Protein AF-A0A6P0XG09-F1 (afdb_monomer)

Foldseek 3Di:
DVCVVVVPDDPVRCVVVLLVVVCLVCVPLLLLLLLQCVQAVQNVVQCVVPPDRFPSVVLVVVQVVCVVVVHDRSHDVVVSVVVCVVDDSVLRVVLVVVLVCLVCLQVVLLVVQLVVQVVCCVPFVLRNVLRSLLSNLVSLVVSLCQQFPDCPPADEDEPSVLSSDSNFAQRRFAKYKYWFAFAAAPDPPPQQALKTWTAHPNGIAIEDAADLVGPVRSRVCSNPVSVVRHGFTWMWIATWGDHSRTHGDTAWTATPVGDIDGGDPCNVSNVSSVVSNVVSVVSRVVD

Solvent-accessible surface area (backbone atoms only — not comparable to full-atom values): 14768 Å² total; per-residue (Å²): 122,80,52,61,83,70,74,52,67,51,77,75,53,44,53,55,50,50,51,51,47,50,43,72,73,41,34,69,64,59,46,37,34,28,45,23,49,69,68,25,64,61,38,59,62,55,37,75,80,43,98,56,78,48,68,38,52,50,52,48,53,51,36,52,52,30,54,75,71,73,43,89,58,84,57,67,57,68,58,52,58,52,56,50,73,77,51,59,62,68,58,44,54,50,53,47,51,54,44,50,51,53,70,47,30,42,63,49,21,26,52,54,16,28,56,57,10,54,79,40,33,93,84,36,79,40,26,28,63,15,31,17,34,29,22,31,10,51,23,38,40,55,42,49,53,60,32,55,52,77,67,88,72,53,42,77,54,52,60,48,61,61,53,34,43,48,77,57,33,63,60,45,29,44,47,35,32,39,61,36,30,26,78,41,52,52,52,86,87,49,72,43,41,44,28,28,25,36,34,41,97,70,42,75,44,35,33,43,57,32,34,88,62,41,72,64,36,23,38,54,40,10,57,61,53,46,70,78,44,48,74,37,44,30,39,40,32,29,26,41,22,45,53,98,76,48,37,26,48,34,37,36,37,40,34,76,88,67,53,74,48,76,33,35,78,60,52,62,47,50,52,51,14,52,47,29,34,52,52,16,55,53,37,64,71,56,124

pLDDT: mean 86.64, std 12.83, range [42.91, 97.25]

Radius of gyration: 23.38 Å; Cα contacts (8 Å, |Δi|>4): 483; chains: 1; bounding box: 52×49×76 Å

Mean predicted aligned error: 7.61 Å

Sequence (287 aa):
EGTRALGIYDSKAAASSGTAYRIAAQPEQVGRVFLWDLFNPWGWWMELNSTHPLTGKRVRALSTYAEQLGLPTEFDMGRIVGESKNLSKSKLYRNFATDLLLFVAIPIGLVAGLLLGITLVNILPTAPIAFAIIGLGVAILLRTLVMYPNFKQTQESDILTLMSDPYASPLRGQPVKLQGELIGRGDAGYAFGSDLKFQDSTGMIFLRYASRFGALGNFLFGMGKVKNLLGSQGETTGWFRRSIAPWVDMTQFTSSSGTKVNSYHRFWSFVFGSGAMVVGLLLLTVV

Structure (mmCIF, N/CA/C/O backbone):
data_AF-A0A6P0XG09-F1
#
_entry.id   AF-A0A6P0XG09-F1
#
loop_
_atom_site.group_PDB
_atom_site.id
_atom_site.type_symbol
_atom_site.label_atom_id
_atom_site.label_alt_id
_atom_site.label_comp_id
_atom_site.label_asym_id
_atom_site.label_entity_id
_atom_site.label_seq_id
_atom_site.pdbx_PDB_ins_code
_atom_site.Cartn_x
_atom_site.Cartn_y
_atom_site.Cartn_z
_atom_site.occupancy
_atom_site.B_iso_or_equiv
_atom_site.auth_seq_id
_atom_site.auth_comp_id
_atom_site.auth_asym_id
_atom_site.auth_atom_id
_atom_site.pdbx_PDB_model_num
ATOM 1 N N . GLU A 1 1 ? -6.684 13.058 38.642 1.00 46.19 1 GLU A N 1
ATOM 2 C CA . GLU A 1 1 ? -6.910 11.593 38.674 1.00 46.19 1 GLU A CA 1
ATOM 3 C C . GLU A 1 1 ? -8.167 11.177 39.459 1.00 46.19 1 GLU A C 1
ATOM 5 O O . GLU A 1 1 ? -8.826 10.244 39.027 1.00 46.19 1 GLU A O 1
ATOM 10 N N . GLY A 1 2 ? -8.574 11.876 40.532 1.00 51.31 2 GLY A N 1
ATOM 11 C CA . GLY A 1 2 ? -9.689 11.449 41.404 1.00 51.31 2 GLY A CA 1
ATOM 12 C C . GLY A 1 2 ? -11.116 11.435 40.820 1.00 51.31 2 GLY A C 1
ATOM 13 O O . GLY A 1 2 ? -11.957 10.700 41.320 1.00 51.31 2 GLY A O 1
ATOM 14 N N . THR A 1 3 ? -11.417 12.175 39.748 1.00 45.47 3 THR A N 1
ATOM 15 C CA . THR A 1 3 ? -12.775 12.219 39.156 1.00 45.47 3 THR A CA 1
ATOM 16 C C . THR A 1 3 ? -13.075 11.074 38.182 1.00 45.47 3 THR A C 1
ATOM 18 O O . THR A 1 3 ? -14.242 10.822 37.889 1.00 45.47 3 THR A O 1
ATOM 21 N N . ARG A 1 4 ? -12.054 10.320 37.735 1.00 42.91 4 ARG A N 1
ATOM 22 C CA . ARG A 1 4 ? -12.229 9.125 36.884 1.00 42.91 4 ARG A CA 1
ATOM 23 C C . ARG A 1 4 ? -13.001 8.007 37.592 1.00 42.91 4 ARG A C 1
ATOM 25 O O . ARG A 1 4 ? -13.729 7.271 36.939 1.00 42.91 4 ARG A O 1
ATOM 32 N N . ALA A 1 5 ? -12.882 7.913 38.917 1.00 46.34 5 ALA A N 1
ATOM 33 C CA . ALA A 1 5 ? -13.617 6.950 39.739 1.00 46.34 5 ALA A CA 1
ATOM 34 C C . ALA A 1 5 ? -15.108 7.307 39.917 1.00 46.34 5 ALA A C 1
ATOM 36 O O . ALA 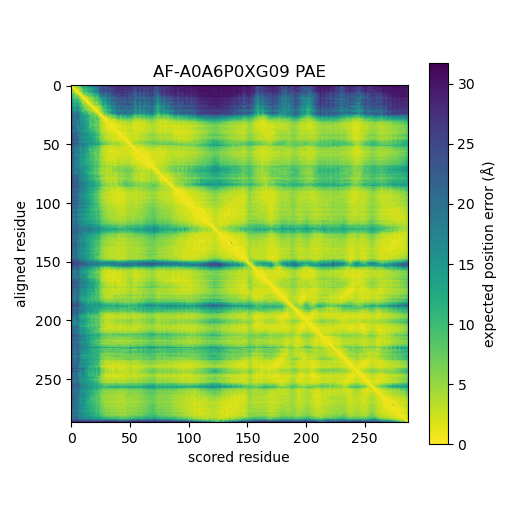A 1 5 ? -15.889 6.466 40.347 1.00 46.34 5 ALA A O 1
ATOM 37 N N . LEU A 1 6 ? -15.508 8.538 39.573 1.00 42.97 6 LEU A N 1
ATOM 38 C CA . LEU A 1 6 ? -16.878 9.046 39.717 1.00 42.97 6 LEU A CA 1
ATOM 39 C C . LEU A 1 6 ? -17.673 9.009 38.398 1.00 42.97 6 LEU A C 1
ATOM 41 O O . LEU A 1 6 ? -18.720 9.639 38.296 1.00 42.97 6 LEU A O 1
ATOM 45 N N . GLY A 1 7 ? -17.174 8.324 37.361 1.00 45.09 7 GLY A N 1
ATOM 46 C CA . GLY A 1 7 ? -17.852 8.231 36.059 1.00 45.09 7 GLY A CA 1
ATOM 47 C C . GLY A 1 7 ? -17.825 9.519 35.224 1.00 45.09 7 GLY A C 1
ATOM 48 O O . GLY A 1 7 ? -18.433 9.570 34.157 1.00 45.09 7 GLY A O 1
ATOM 49 N N . ILE A 1 8 ? -17.100 10.552 35.668 1.00 52.12 8 ILE A N 1
ATOM 50 C CA . ILE A 1 8 ? -16.869 11.776 34.896 1.00 52.12 8 ILE A CA 1
ATOM 51 C C . ILE A 1 8 ? -15.690 11.510 33.956 1.00 52.12 8 ILE A C 1
ATOM 53 O O . ILE A 1 8 ? -14.521 11.573 34.347 1.00 52.12 8 ILE A O 1
ATOM 57 N N . TYR A 1 9 ? -16.014 11.148 32.716 1.00 49.06 9 TYR A N 1
ATOM 58 C CA . TYR A 1 9 ? -15.027 10.847 31.683 1.00 49.06 9 TYR A CA 1
ATOM 59 C C . TYR A 1 9 ? -14.318 12.121 31.209 1.00 49.06 9 TYR A C 1
ATOM 61 O O . TYR A 1 9 ? -14.948 13.106 30.836 1.00 49.06 9 TYR A O 1
ATOM 69 N N . ASP A 1 10 ? -12.985 12.080 31.180 1.00 47.91 10 ASP A N 1
ATOM 70 C CA . ASP A 1 10 ? -12.176 13.059 30.448 1.00 47.91 10 ASP A CA 1
ATOM 71 C C . ASP A 1 10 ? -12.462 12.921 28.941 1.00 47.91 10 ASP A C 1
ATOM 73 O O . ASP A 1 10 ? -12.652 11.810 28.445 1.00 47.91 10 ASP A O 1
ATOM 77 N N . SER A 1 11 ? -12.450 14.030 28.206 1.00 55.22 11 SER A N 1
ATOM 78 C CA . SER A 1 11 ? -12.597 14.114 26.743 1.00 55.22 11 SER A CA 1
ATOM 79 C C . SER A 1 11 ? -11.819 13.032 25.972 1.00 55.22 11 SER A C 1
ATOM 81 O O . SER A 1 11 ? -12.340 12.430 25.034 1.00 55.22 11 SER A O 1
ATOM 83 N N . LYS A 1 12 ? -10.597 12.705 26.418 1.00 49.25 12 LYS A N 1
ATOM 84 C CA . LYS A 1 12 ? -9.763 11.643 25.828 1.00 49.25 12 LYS A CA 1
ATOM 85 C C . LYS A 1 12 ? -10.275 10.228 26.117 1.00 49.25 12 LYS A C 1
ATOM 87 O O . LYS A 1 12 ? -10.158 9.357 25.262 1.00 49.25 12 LYS A O 1
ATOM 92 N N . ALA A 1 13 ? -10.845 9.997 27.300 1.00 49.78 13 ALA A N 1
ATOM 93 C CA . ALA A 1 13 ? -11.449 8.718 27.678 1.00 49.78 13 ALA A CA 1
ATOM 94 C C . ALA A 1 13 ? -12.850 8.541 27.061 1.00 49.78 13 ALA A C 1
ATOM 96 O O . ALA A 1 13 ? -13.245 7.425 26.733 1.00 49.78 13 ALA A O 1
ATOM 97 N N . ALA A 1 14 ? -13.577 9.637 26.831 1.00 50.59 14 ALA A N 1
ATOM 98 C CA . ALA A 1 14 ? -14.860 9.625 26.133 1.00 50.59 14 ALA A CA 1
ATOM 99 C C . ALA A 1 14 ? -14.721 9.138 24.679 1.00 50.59 14 ALA A C 1
ATOM 101 O O . ALA A 1 14 ? -15.572 8.390 24.207 1.00 50.59 14 ALA A O 1
ATOM 102 N N . ALA A 1 15 ? -13.620 9.472 23.993 1.00 49.00 15 ALA A N 1
ATOM 103 C CA . ALA A 1 15 ? -13.344 8.976 22.642 1.00 49.00 15 ALA A CA 1
ATOM 104 C C . ALA A 1 15 ? -13.125 7.448 22.603 1.00 49.00 15 ALA A C 1
ATOM 106 O O . ALA A 1 15 ? -13.670 6.762 21.732 1.00 49.00 15 ALA A O 1
ATOM 107 N N . SER A 1 16 ? -12.382 6.886 23.567 1.00 48.53 16 SER A N 1
ATOM 108 C CA . SER A 1 16 ? -12.184 5.431 23.669 1.00 48.53 16 SER A CA 1
ATOM 109 C C . SER A 1 16 ? -13.462 4.695 24.073 1.00 48.53 16 SER A C 1
ATOM 111 O O . SER A 1 16 ? -13.784 3.672 23.474 1.00 48.53 16 SER A O 1
ATOM 113 N N . SER A 1 17 ? -14.229 5.239 25.023 1.00 48.25 17 SER A N 1
ATOM 114 C CA . SER A 1 17 ? -15.507 4.659 25.448 1.00 48.25 17 SER A CA 1
ATOM 115 C C . SER A 1 17 ? -16.580 4.777 24.365 1.00 48.25 17 SER A C 1
ATOM 117 O O . SER A 1 17 ? -17.372 3.860 24.203 1.00 48.25 17 SER A O 1
ATOM 119 N N . GLY A 1 18 ? -16.587 5.856 23.576 1.00 51.78 18 GLY A N 1
ATOM 120 C CA . GLY A 1 18 ? -17.488 6.029 22.434 1.00 51.78 18 GLY A CA 1
ATOM 121 C C . GLY A 1 18 ? -17.164 5.087 21.272 1.00 51.78 18 GLY A C 1
ATOM 122 O O . GLY A 1 18 ? -18.072 4.544 20.648 1.00 51.78 18 GLY A O 1
ATOM 123 N N . THR A 1 19 ? -15.875 4.823 21.028 1.00 53.16 19 THR A N 1
ATOM 124 C CA . THR A 1 19 ? -15.438 3.806 20.055 1.00 53.16 19 THR A CA 1
ATOM 125 C C . THR A 1 19 ? -15.832 2.405 20.528 1.00 53.16 19 THR A C 1
ATOM 127 O O . THR A 1 19 ? -16.411 1.646 19.757 1.00 53.16 19 THR A O 1
ATOM 130 N N . ALA A 1 20 ? -15.609 2.086 21.808 1.00 53.41 20 ALA A N 1
ATOM 131 C CA . ALA A 1 20 ? -16.049 0.828 22.413 1.00 53.41 20 ALA A CA 1
ATOM 132 C C . ALA A 1 20 ? -17.582 0.681 22.402 1.00 53.41 20 ALA A C 1
ATOM 134 O O . ALA A 1 20 ? -18.085 -0.380 22.058 1.00 53.41 20 ALA A O 1
ATOM 135 N N . TYR A 1 21 ? -18.331 1.752 22.680 1.00 50.97 21 TYR A N 1
ATOM 136 C CA . TYR A 1 21 ? -19.793 1.767 22.597 1.00 50.97 21 TYR A CA 1
ATOM 137 C C . TYR A 1 21 ? -20.283 1.551 21.164 1.00 50.97 21 TYR A C 1
ATOM 139 O O . TYR A 1 21 ? -21.219 0.792 20.962 1.00 50.97 21 TYR A O 1
ATOM 147 N N . ARG A 1 22 ? -19.644 2.153 20.152 1.00 54.44 22 ARG A N 1
ATOM 148 C CA . ARG A 1 22 ? -19.977 1.901 18.738 1.00 54.44 22 ARG A CA 1
ATOM 149 C C . ARG A 1 22 ? -19.679 0.465 18.313 1.00 54.44 22 ARG A C 1
ATOM 151 O O . ARG A 1 22 ? -20.486 -0.121 17.599 1.00 54.44 22 ARG A O 1
ATOM 158 N N . ILE A 1 23 ? -18.548 -0.090 18.751 1.00 55.28 23 ILE A N 1
ATOM 159 C CA . ILE A 1 23 ? -18.194 -1.496 18.513 1.00 55.28 23 ILE A CA 1
ATOM 160 C C . ILE A 1 23 ? -19.237 -2.413 19.169 1.00 55.28 23 ILE A C 1
ATOM 162 O O . ILE A 1 23 ? -19.764 -3.297 18.500 1.00 55.28 23 ILE A O 1
ATOM 166 N N . ALA A 1 24 ? -19.615 -2.130 20.417 1.00 53.28 24 ALA A N 1
ATOM 167 C CA . ALA A 1 24 ? -20.647 -2.863 21.148 1.00 53.28 24 ALA A CA 1
ATOM 168 C C . ALA A 1 24 ? -22.067 -2.651 20.583 1.00 53.28 24 ALA A C 1
ATOM 170 O O . ALA A 1 24 ? -22.915 -3.531 20.698 1.00 53.28 24 ALA A O 1
ATOM 171 N N . ALA A 1 25 ? -22.342 -1.505 19.953 1.00 55.28 25 ALA A N 1
ATOM 172 C CA . ALA A 1 25 ? -23.636 -1.193 19.348 1.00 55.28 25 ALA A CA 1
ATOM 173 C C . ALA A 1 25 ? -23.829 -1.865 17.978 1.00 55.28 25 ALA A C 1
ATOM 175 O O . ALA A 1 25 ? -24.968 -2.080 17.565 1.00 55.28 25 ALA A O 1
ATOM 176 N N . GLN A 1 26 ? -22.744 -2.181 17.257 1.00 67.25 26 GLN A N 1
ATOM 177 C CA . GLN A 1 26 ? -22.785 -2.822 15.933 1.00 67.25 26 GLN A CA 1
ATOM 178 C C . GLN A 1 26 ? -21.694 -3.904 15.763 1.00 67.25 26 GLN A C 1
ATOM 180 O O . GLN A 1 26 ? -20.891 -3.835 14.823 1.00 67.25 26 GLN A O 1
ATOM 185 N N . PRO A 1 27 ? -21.677 -4.947 16.617 1.00 70.12 27 PRO A N 1
ATOM 186 C CA . PRO A 1 27 ? -20.647 -5.989 16.592 1.00 70.12 27 PRO A CA 1
ATOM 187 C C . PRO A 1 27 ? -20.620 -6.760 15.265 1.00 70.12 27 PRO A C 1
ATOM 189 O O . PRO A 1 27 ? -19.566 -7.222 14.832 1.00 70.12 27 PRO A O 1
ATOM 192 N N . GLU A 1 28 ? -21.754 -6.837 14.562 1.00 75.12 28 GLU A N 1
ATOM 193 C CA . GLU A 1 28 ? -21.850 -7.477 13.246 1.00 75.12 28 GLU A CA 1
ATOM 194 C C . GLU A 1 28 ? -20.992 -6.783 12.178 1.00 75.12 28 GLU A C 1
ATOM 196 O O . GLU A 1 28 ? -20.313 -7.449 11.395 1.00 75.12 28 GLU A O 1
ATOM 201 N N . GLN A 1 29 ? -20.989 -5.446 12.148 1.00 75.81 29 GLN A N 1
ATOM 202 C CA . GLN A 1 29 ? -20.218 -4.690 11.156 1.00 75.81 29 GLN A CA 1
ATOM 203 C C . GLN A 1 29 ? -18.716 -4.816 11.415 1.00 75.81 29 GLN A C 1
ATOM 205 O O . GLN A 1 29 ? -17.932 -4.953 10.480 1.00 75.81 29 GLN A O 1
ATOM 210 N N . VAL A 1 30 ? -18.318 -4.842 12.686 1.00 80.44 30 VAL A N 1
ATOM 211 C CA . VAL A 1 30 ? -16.921 -5.052 13.084 1.00 80.44 30 VAL A CA 1
ATOM 212 C C . VAL A 1 30 ? -16.486 -6.494 12.806 1.00 80.44 30 VAL A C 1
ATOM 214 O O . VAL A 1 30 ? -15.382 -6.719 12.312 1.00 80.44 30 VAL A O 1
ATOM 217 N N . GLY A 1 31 ? -17.371 -7.472 13.020 1.00 83.69 31 GLY A N 1
ATOM 218 C CA . GLY A 1 31 ? -17.120 -8.883 12.724 1.00 83.69 31 GLY A CA 1
ATOM 219 C C . GLY A 1 31 ? -16.761 -9.152 11.258 1.00 83.69 31 GLY A C 1
ATOM 220 O O . GLY A 1 31 ? -15.935 -10.024 10.972 1.00 83.69 31 GLY A O 1
ATOM 221 N N . ARG A 1 32 ? -17.299 -8.360 10.319 1.00 87.25 32 ARG A N 1
ATOM 222 C CA . ARG A 1 32 ? -16.966 -8.463 8.886 1.00 87.25 32 ARG A CA 1
ATOM 223 C C . ARG A 1 32 ? -15.508 -8.172 8.568 1.00 87.25 32 ARG A C 1
ATOM 225 O O . ARG A 1 32 ? -14.969 -8.771 7.640 1.00 87.25 32 ARG A O 1
ATOM 232 N N . VAL A 1 33 ? -14.837 -7.338 9.360 1.00 88.56 33 VAL A N 1
ATOM 233 C CA . VAL A 1 33 ? -13.401 -7.051 9.197 1.00 88.56 33 VAL A CA 1
ATOM 234 C C . VAL A 1 33 ? -12.566 -8.333 9.297 1.00 88.56 33 VAL A C 1
ATOM 236 O O . VAL A 1 33 ? -11.547 -8.474 8.611 1.00 88.56 33 VAL A O 1
ATOM 239 N N . PHE A 1 34 ? -13.024 -9.309 10.090 1.00 90.50 34 PHE A N 1
ATOM 240 C CA . PHE A 1 34 ? -12.351 -10.595 10.247 1.00 90.50 34 PHE A CA 1
ATOM 241 C C . PHE A 1 34 ? -12.485 -11.502 9.020 1.00 90.50 34 PHE A C 1
ATOM 243 O O . PHE A 1 34 ? -11.681 -12.419 8.873 1.00 90.50 34 PHE A O 1
ATOM 250 N N . LEU A 1 35 ? -13.430 -11.262 8.102 1.00 91.50 35 LEU A N 1
ATOM 251 C CA . LEU A 1 35 ? -13.561 -12.077 6.886 1.00 91.50 35 LEU A CA 1
ATOM 252 C C . LEU A 1 35 ? -12.276 -12.063 6.052 1.00 91.50 35 LEU A C 1
ATOM 254 O O . LEU A 1 35 ? -11.886 -13.100 5.512 1.00 91.50 35 LEU A O 1
ATOM 258 N N . TRP A 1 36 ? -11.594 -10.916 5.989 1.00 92.44 36 TRP A N 1
ATOM 259 C CA . TRP A 1 36 ? -10.305 -10.810 5.311 1.00 92.44 36 TRP A CA 1
ATOM 260 C C . TRP A 1 36 ? -9.243 -11.682 5.997 1.00 92.44 36 TRP A C 1
ATOM 262 O O . TRP A 1 36 ? -8.633 -12.525 5.343 1.00 92.44 36 TRP A O 1
ATOM 272 N N . ASP A 1 37 ? -9.088 -11.555 7.320 1.00 91.06 37 ASP A N 1
ATOM 273 C CA . ASP A 1 37 ? -8.105 -12.310 8.116 1.00 91.06 37 ASP A CA 1
ATOM 274 C C . ASP A 1 37 ? -8.335 -13.834 8.050 1.00 91.06 37 ASP A C 1
ATOM 276 O O . ASP A 1 37 ? -7.400 -14.631 8.165 1.00 91.06 37 ASP A O 1
ATOM 280 N N . LEU A 1 38 ? -9.594 -14.247 7.897 1.00 90.88 38 LEU A N 1
ATOM 281 C CA . LEU A 1 38 ? -10.014 -15.644 7.944 1.00 90.88 38 LEU A CA 1
ATOM 282 C C . LEU A 1 38 ? -9.996 -16.336 6.575 1.00 90.88 38 LEU A C 1
ATOM 284 O O . LEU A 1 38 ? -9.718 -17.536 6.524 1.00 90.88 38 LEU A O 1
ATOM 288 N N . PHE A 1 39 ? -10.315 -15.620 5.491 1.00 92.69 39 PHE A N 1
ATOM 289 C CA . PHE A 1 39 ? -10.576 -16.232 4.179 1.00 92.69 39 PHE A CA 1
ATOM 290 C C . PHE A 1 39 ? -9.753 -15.662 3.020 1.00 92.69 39 PHE A C 1
ATOM 292 O O . PHE A 1 39 ? -9.677 -16.313 1.976 1.00 92.69 39 PHE A O 1
ATOM 299 N N . ASN A 1 40 ? -9.142 -14.479 3.149 1.00 93.75 40 ASN A N 1
ATOM 300 C CA . ASN A 1 40 ? -8.344 -13.921 2.061 1.00 93.75 40 ASN A CA 1
ATOM 301 C C . ASN A 1 40 ? -6.974 -14.635 1.979 1.00 93.75 40 ASN A C 1
ATOM 303 O O . ASN A 1 40 ? -6.260 -14.683 2.984 1.00 93.75 40 ASN A O 1
ATOM 307 N N . PRO A 1 41 ? -6.556 -15.145 0.801 1.00 94.44 41 PRO A N 1
ATOM 308 C CA . PRO A 1 41 ? -5.239 -15.765 0.630 1.00 94.44 41 PRO A CA 1
ATOM 309 C C . PRO A 1 41 ? -4.063 -14.858 1.024 1.00 94.44 41 PRO A C 1
ATOM 311 O O . PRO A 1 41 ? -3.052 -15.353 1.521 1.00 94.44 41 PRO A O 1
ATOM 314 N N . TRP A 1 42 ? -4.203 -13.535 0.869 1.00 92.94 42 TRP A N 1
ATOM 315 C CA . TRP A 1 42 ? -3.206 -12.572 1.345 1.00 92.94 42 TRP A CA 1
ATOM 316 C C . TRP A 1 42 ? -3.028 -12.600 2.859 1.00 92.94 42 TRP A C 1
ATOM 318 O O . TRP A 1 42 ? -1.900 -12.448 3.319 1.00 92.94 42 TRP A O 1
ATOM 328 N N . GLY A 1 43 ? -4.098 -12.826 3.625 1.00 89.12 43 GLY A N 1
ATOM 329 C CA . GLY A 1 43 ? -4.016 -12.953 5.078 1.00 89.12 43 GLY A CA 1
ATOM 330 C C . GLY A 1 43 ? -3.099 -14.108 5.474 1.00 89.12 43 GLY A C 1
ATOM 331 O O . GLY A 1 43 ? -2.153 -13.910 6.228 1.00 89.12 43 GLY A O 1
ATOM 332 N N . TRP A 1 44 ? -3.307 -15.284 4.876 1.00 89.81 44 TRP A N 1
ATOM 333 C CA . TRP A 1 44 ? -2.432 -16.441 5.088 1.00 89.81 44 TRP A CA 1
ATOM 334 C C . TRP A 1 44 ? -0.989 -16.181 4.629 1.00 89.81 44 TRP A C 1
ATOM 336 O O . TRP A 1 44 ? -0.055 -16.453 5.376 1.00 89.81 44 TRP A O 1
ATOM 346 N N . TRP A 1 45 ? -0.793 -15.608 3.435 1.00 91.94 45 TRP A N 1
ATOM 347 C CA . TRP A 1 45 ? 0.549 -15.318 2.914 1.00 91.94 45 TRP A CA 1
ATOM 348 C C . TRP A 1 45 ? 1.331 -14.348 3.811 1.00 91.94 45 TRP A C 1
ATOM 350 O O . TRP A 1 45 ? 2.512 -14.553 4.075 1.00 91.94 45 TRP A O 1
ATOM 360 N N . MET A 1 46 ? 0.683 -13.286 4.295 1.00 87.62 46 MET A N 1
ATOM 361 C CA . MET A 1 46 ? 1.324 -12.291 5.162 1.00 87.62 46 MET A CA 1
ATOM 362 C C . MET A 1 46 ? 1.554 -12.810 6.586 1.00 87.62 46 MET A C 1
ATOM 364 O O . MET A 1 46 ? 2.511 -12.400 7.245 1.00 87.62 46 MET A O 1
ATOM 368 N N . GLU A 1 47 ? 0.708 -13.725 7.059 1.00 89.44 47 GLU A N 1
ATOM 369 C CA . GLU A 1 47 ? 0.861 -14.374 8.363 1.00 89.44 47 GLU A CA 1
ATOM 370 C C . GLU A 1 47 ? 2.143 -15.213 8.449 1.00 89.44 47 GLU A C 1
ATOM 372 O O . GLU A 1 47 ? 2.723 -15.294 9.526 1.00 89.44 47 GLU A O 1
ATOM 377 N N . LEU A 1 48 ? 2.660 -15.743 7.330 1.00 89.25 48 LEU A N 1
ATOM 378 C CA . LEU A 1 48 ? 3.946 -16.464 7.299 1.00 89.25 48 LEU A CA 1
ATOM 379 C C . LEU A 1 48 ? 5.126 -15.619 7.806 1.00 89.25 48 LEU A C 1
ATOM 381 O O . LEU A 1 48 ? 6.111 -16.169 8.288 1.00 89.25 48 LEU A O 1
ATOM 385 N N . ASN A 1 49 ? 5.028 -14.292 7.701 1.00 86.12 49 ASN A N 1
ATOM 386 C CA . ASN A 1 49 ? 6.038 -13.353 8.187 1.00 86.12 49 ASN A CA 1
ATOM 387 C C . ASN A 1 49 ? 5.639 -12.687 9.519 1.00 86.12 49 ASN A C 1
ATOM 389 O O . ASN A 1 49 ? 6.194 -11.655 9.893 1.00 86.12 49 ASN A O 1
ATOM 393 N N . SER A 1 50 ? 4.635 -13.228 10.214 1.00 80.88 50 SER A N 1
ATOM 394 C CA . SER A 1 50 ? 4.129 -12.704 11.485 1.00 80.88 50 SER A CA 1
ATOM 395 C C . SER A 1 50 ? 4.516 -13.616 12.645 1.00 80.88 50 SER A C 1
ATOM 397 O O . SER A 1 50 ? 4.484 -14.836 12.534 1.00 80.88 50 SER A O 1
ATOM 399 N N . THR A 1 51 ? 4.832 -13.029 13.800 1.00 86.88 51 THR A N 1
ATOM 400 C CA . THR A 1 51 ? 5.135 -13.789 15.028 1.00 86.88 51 THR A CA 1
ATOM 401 C C . THR A 1 51 ? 3.887 -14.374 15.691 1.00 86.88 51 THR A C 1
ATOM 403 O O . THR A 1 51 ? 3.990 -15.226 16.572 1.00 86.88 51 THR A O 1
ATOM 406 N N . HIS A 1 52 ? 2.702 -13.906 15.294 1.00 85.19 52 HIS A N 1
ATOM 407 C CA . HIS A 1 52 ? 1.421 -14.300 15.863 1.00 85.19 52 HIS A CA 1
ATOM 408 C C . HIS A 1 52 ? 0.374 -14.499 14.767 1.00 85.19 52 HIS A C 1
ATOM 410 O O . HIS A 1 52 ? 0.467 -13.856 13.717 1.00 85.19 52 HIS A O 1
ATOM 416 N N . PRO A 1 53 ? -0.665 -15.311 15.037 1.00 88.88 53 PRO A N 1
ATOM 417 C CA . PRO A 1 53 ? -1.807 -15.402 14.147 1.00 88.88 53 PRO A CA 1
ATOM 418 C C . PRO A 1 53 ? -2.520 -14.057 13.989 1.00 88.88 53 PRO A C 1
ATOM 420 O O . PRO A 1 53 ? -2.510 -13.222 14.902 1.00 88.88 53 PRO A O 1
ATOM 423 N N . LEU A 1 54 ? -3.194 -13.872 12.854 1.00 89.69 54 LEU A N 1
ATOM 424 C CA . LEU A 1 54 ? -3.966 -12.653 12.590 1.00 89.69 54 LEU A CA 1
ATOM 425 C C . LEU A 1 54 ? -5.061 -12.414 13.640 1.00 89.69 54 LEU A C 1
ATOM 427 O O . LEU A 1 54 ? -5.607 -13.354 14.228 1.00 89.69 54 LEU A O 1
ATOM 431 N N . THR A 1 55 ? -5.419 -11.145 13.844 1.00 88.19 55 THR A N 1
ATOM 432 C CA . THR A 1 55 ? -6.387 -10.721 14.864 1.00 88.19 55 THR A CA 1
ATOM 433 C C . THR A 1 55 ? -7.709 -11.471 14.743 1.00 88.19 55 THR A C 1
ATOM 435 O O . THR A 1 55 ? -8.158 -12.042 15.733 1.00 88.19 55 THR A O 1
ATOM 438 N N . GLY A 1 56 ? -8.289 -11.583 13.545 1.00 88.81 56 GLY A N 1
ATOM 439 C CA . GLY A 1 56 ? -9.546 -12.314 13.351 1.00 88.81 56 GLY A CA 1
ATOM 440 C C . GLY A 1 56 ? -9.476 -13.794 13.745 1.00 88.81 56 GLY A C 1
ATOM 441 O O . GLY A 1 56 ? -10.433 -14.331 14.300 1.00 88.81 56 GLY A O 1
ATOM 442 N N . LYS A 1 57 ? -8.328 -14.458 13.545 1.00 91.38 57 LYS A N 1
ATOM 443 C CA . LYS A 1 57 ? -8.119 -15.855 13.974 1.00 91.38 57 LYS A CA 1
ATOM 444 C C . LYS A 1 57 ? -8.006 -15.972 15.491 1.00 91.38 57 LYS A C 1
ATOM 446 O O . LYS A 1 57 ? -8.543 -16.910 16.074 1.00 91.38 57 LYS A O 1
ATOM 451 N N . ARG A 1 58 ? -7.342 -15.004 16.130 1.00 91.81 58 ARG A N 1
ATOM 452 C CA . ARG A 1 58 ? -7.213 -14.933 17.593 1.00 91.81 58 ARG A CA 1
ATOM 453 C C . ARG A 1 58 ? -8.558 -14.666 18.259 1.00 91.81 58 ARG A C 1
ATOM 455 O O . ARG A 1 58 ? -8.900 -15.372 19.200 1.00 91.81 58 ARG A O 1
ATOM 462 N N . VAL A 1 59 ? -9.333 -13.707 17.746 1.00 90.06 59 VAL A N 1
ATOM 463 C CA . VAL A 1 59 ? -10.688 -13.424 18.247 1.00 90.06 59 VAL A CA 1
ATOM 464 C C . VAL A 1 59 ? -11.581 -14.646 18.047 1.00 90.06 59 VAL A C 1
ATOM 466 O O . VAL A 1 59 ? -12.270 -15.024 18.983 1.00 90.06 59 VAL A O 1
ATOM 469 N N . ARG A 1 60 ? -11.500 -15.342 16.901 1.00 91.25 60 ARG A N 1
ATOM 470 C CA . ARG A 1 60 ? -12.233 -16.604 16.700 1.00 91.25 60 ARG A CA 1
ATOM 471 C C . ARG A 1 60 ? -11.898 -17.644 17.770 1.00 91.25 60 ARG A C 1
ATOM 473 O O . ARG A 1 60 ? -12.813 -18.225 18.337 1.00 91.25 60 ARG A O 1
ATOM 480 N N . ALA A 1 61 ? -10.614 -17.872 18.047 1.00 92.19 61 ALA A N 1
ATOM 481 C CA . ALA A 1 61 ? -10.200 -18.833 19.068 1.00 92.19 61 ALA A CA 1
ATOM 482 C C . ALA A 1 61 ? -10.722 -18.447 20.463 1.00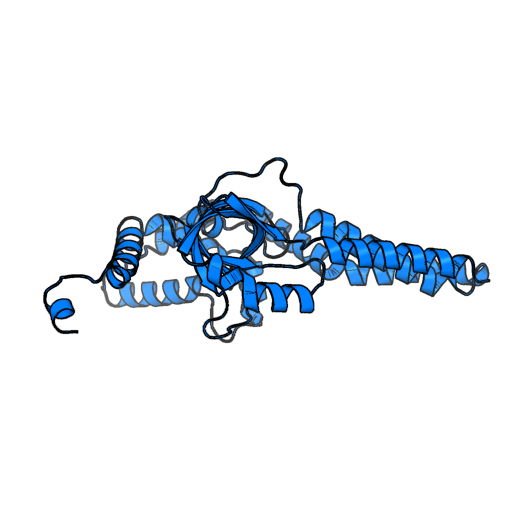 92.19 61 ALA A C 1
ATOM 484 O O . ALA A 1 61 ? -11.235 -19.300 21.181 1.00 92.19 61 ALA A O 1
ATOM 485 N N . LEU A 1 62 ? -10.648 -17.159 20.822 1.00 92.06 62 LEU A N 1
ATOM 486 C CA . LEU A 1 62 ? -11.188 -16.647 22.085 1.00 92.06 62 LEU A CA 1
ATOM 487 C C . LEU A 1 62 ? -12.711 -16.810 22.175 1.00 92.06 62 LEU A C 1
ATOM 489 O O . LEU A 1 62 ? -13.196 -17.253 23.212 1.00 92.06 62 LEU A O 1
ATOM 493 N N . SER A 1 63 ? -13.450 -16.522 21.098 1.00 90.88 63 SER A N 1
ATOM 494 C CA . SER A 1 63 ? -14.898 -16.760 21.032 1.00 90.88 63 SER A CA 1
ATOM 495 C C . SER A 1 63 ? -15.231 -18.237 21.235 1.00 90.88 63 SER A C 1
ATOM 497 O O . SER A 1 63 ? -16.102 -18.552 22.034 1.00 90.88 63 SER A O 1
ATOM 499 N N . THR A 1 64 ? -14.495 -19.155 20.597 1.00 91.44 64 THR A N 1
ATOM 500 C CA . THR A 1 64 ? -14.711 -20.600 20.777 1.00 91.44 64 THR A CA 1
ATOM 501 C C . THR A 1 64 ? -14.475 -21.045 22.222 1.00 91.44 64 THR A C 1
ATOM 503 O O . THR A 1 64 ? -15.251 -21.841 22.746 1.00 91.44 64 THR A O 1
ATOM 506 N N . TYR A 1 65 ? -13.444 -20.527 22.898 1.00 93.62 65 TYR A N 1
ATOM 507 C CA . TYR A 1 65 ? -13.235 -20.828 24.319 1.00 93.62 65 TYR A CA 1
ATOM 508 C C . TYR A 1 65 ? -14.345 -20.255 25.201 1.00 93.62 65 TYR A C 1
ATOM 510 O O . TYR A 1 65 ? -14.807 -20.935 26.113 1.00 93.62 65 TYR A O 1
ATOM 518 N N . ALA A 1 66 ? -14.798 -19.031 24.925 1.00 92.38 66 ALA A N 1
ATOM 519 C CA . ALA A 1 66 ? -15.907 -18.425 25.652 1.00 92.38 66 ALA A CA 1
ATOM 520 C C . ALA A 1 66 ? -17.202 -19.244 25.495 1.00 92.38 66 ALA A C 1
ATOM 522 O O . ALA A 1 66 ? -17.839 -19.549 26.501 1.00 92.38 66 ALA A O 1
ATOM 523 N N . GLU A 1 67 ? -17.530 -19.694 24.280 1.00 91.06 67 GLU A N 1
ATOM 524 C CA . GLU A 1 67 ? -18.681 -20.571 24.011 1.00 91.06 67 GLU A CA 1
ATOM 525 C C . GLU A 1 67 ? -18.595 -21.892 24.790 1.00 91.06 67 GLU A C 1
ATOM 527 O O . GLU A 1 67 ? -19.564 -22.299 25.429 1.00 91.06 67 GLU A O 1
ATOM 532 N N . GLN A 1 68 ? -17.426 -22.545 24.792 1.00 93.81 68 GLN A N 1
ATOM 533 C CA . GLN A 1 68 ? -17.207 -23.799 25.528 1.00 93.81 68 GLN A CA 1
ATOM 534 C C . GLN A 1 68 ? -17.348 -23.636 27.046 1.00 93.81 68 GLN A C 1
ATOM 536 O O . GLN A 1 68 ? -17.776 -24.563 27.730 1.00 93.81 68 GLN A O 1
ATOM 541 N N . LEU A 1 69 ? -16.994 -22.462 27.569 1.00 95.06 69 LEU A N 1
ATOM 542 C CA . LEU A 1 69 ? -17.121 -22.117 28.985 1.00 95.06 69 LEU A CA 1
ATOM 543 C C . LEU A 1 69 ? -18.519 -21.589 29.352 1.00 95.06 69 LEU A C 1
ATOM 545 O O . LEU A 1 69 ? -18.746 -21.244 30.510 1.00 95.06 69 LEU A O 1
ATOM 549 N N . GLY A 1 70 ? -19.449 -21.505 28.393 1.00 92.25 70 GLY A N 1
ATOM 550 C CA . GLY A 1 70 ? -20.786 -20.945 28.608 1.00 92.25 70 GLY A CA 1
ATOM 551 C C . GLY A 1 70 ? -20.786 -19.437 28.882 1.00 92.25 70 GLY A C 1
ATOM 552 O O . GLY A 1 70 ? -21.723 -18.923 29.492 1.00 92.25 70 GLY A O 1
ATOM 553 N N . LEU A 1 71 ? -19.734 -18.727 28.469 1.00 92.44 71 LEU A N 1
ATOM 554 C CA . LEU A 1 71 ? -19.611 -17.279 28.611 1.00 92.44 71 LEU A CA 1
ATOM 555 C C . LEU A 1 71 ? -20.267 -16.556 27.424 1.00 92.44 71 LEU A C 1
ATOM 557 O O . LEU A 1 71 ? -20.241 -17.063 26.300 1.00 92.44 71 LEU A O 1
ATOM 561 N N . PRO A 1 72 ? -20.820 -15.348 27.636 1.00 86.25 72 PRO A N 1
ATOM 562 C CA . PRO A 1 72 ? -21.344 -14.545 26.540 1.00 86.25 72 PRO A CA 1
ATOM 563 C C . PRO A 1 72 ? -20.214 -14.112 25.594 1.00 86.25 72 PRO A C 1
ATOM 565 O O . PRO A 1 72 ? -19.184 -13.595 26.029 1.00 86.25 72 PRO A O 1
ATOM 568 N N . THR A 1 73 ? -20.425 -14.288 24.290 1.00 84.06 73 THR A N 1
ATOM 569 C CA . THR A 1 73 ? -19.510 -13.827 23.239 1.00 84.06 73 THR A CA 1
ATOM 570 C C . THR A 1 73 ? -19.975 -12.512 22.633 1.00 84.06 73 THR A C 1
ATOM 572 O O . THR A 1 73 ? -21.126 -12.393 22.222 1.00 84.06 73 THR A O 1
ATOM 575 N N . GLU A 1 74 ? -19.062 -11.552 22.491 1.00 81.25 74 GLU A N 1
ATOM 576 C CA . GLU A 1 74 ? -19.344 -10.267 21.833 1.00 81.25 74 GLU A CA 1
ATOM 577 C C . GLU A 1 74 ? -19.505 -10.406 20.307 1.00 81.25 74 GLU A C 1
ATOM 579 O O . GLU A 1 74 ? -20.321 -9.717 19.698 1.00 81.25 74 GLU A O 1
ATOM 584 N N . PHE A 1 75 ? -18.768 -11.336 19.687 1.00 82.50 75 PHE A N 1
ATOM 585 C CA . PHE A 1 75 ? -18.830 -11.613 18.250 1.00 82.50 75 PHE A CA 1
ATOM 586 C C . PHE A 1 75 ? -19.352 -13.025 17.982 1.00 82.50 75 PHE A C 1
ATOM 588 O O . PHE A 1 75 ? -18.704 -14.002 18.360 1.00 82.50 75 PHE A O 1
ATOM 595 N N . ASP A 1 76 ? -20.467 -13.125 17.254 1.00 85.56 76 ASP A N 1
ATOM 596 C CA . ASP A 1 76 ? -20.990 -14.392 16.734 1.00 85.56 76 ASP A CA 1
ATOM 597 C C . ASP A 1 76 ? -20.138 -14.871 15.545 1.00 85.56 76 ASP A C 1
ATOM 599 O O . ASP A 1 76 ? -20.314 -14.466 14.387 1.00 85.56 76 ASP A O 1
ATOM 603 N N . MET A 1 77 ? -19.183 -15.753 15.840 1.00 86.25 77 MET A N 1
ATOM 604 C CA . MET A 1 77 ? -18.288 -16.330 14.837 1.00 86.25 77 MET A CA 1
ATOM 605 C C . MET A 1 77 ? -19.006 -17.287 13.885 1.00 86.25 77 MET A C 1
ATOM 607 O O . MET A 1 77 ? -18.593 -17.403 12.726 1.00 86.25 77 MET A O 1
ATOM 611 N N . GLY A 1 78 ? -20.081 -17.939 14.332 1.00 84.12 78 GLY A N 1
ATOM 612 C CA . GLY A 1 78 ? -20.898 -18.814 13.497 1.00 84.12 78 GLY A CA 1
ATOM 613 C C . GLY A 1 78 ? -21.528 -18.040 12.343 1.00 84.12 78 GLY A C 1
ATOM 614 O O . GLY A 1 78 ? -21.426 -18.456 11.1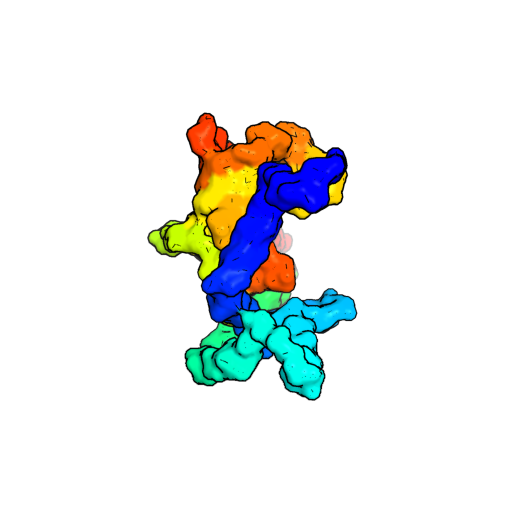83 1.00 84.12 78 GLY A O 1
ATOM 615 N N . ARG A 1 79 ? -22.082 -16.859 12.632 1.00 84.44 79 ARG A N 1
ATOM 616 C CA . ARG A 1 79 ? -22.645 -15.959 11.617 1.00 84.44 79 ARG A CA 1
ATOM 617 C C . ARG A 1 79 ? -21.586 -15.403 10.666 1.00 84.44 79 ARG A C 1
ATOM 619 O O . ARG A 1 79 ? -21.798 -15.447 9.455 1.00 84.44 79 ARG A O 1
ATOM 626 N N . ILE A 1 80 ? -20.434 -14.955 11.173 1.00 85.56 80 ILE A N 1
ATOM 627 C CA . ILE A 1 80 ? -19.324 -14.449 10.335 1.00 85.56 80 ILE A CA 1
ATOM 628 C C . ILE A 1 80 ? -18.826 -15.543 9.377 1.00 85.56 80 ILE A C 1
ATOM 630 O O . ILE A 1 80 ? -18.630 -15.313 8.183 1.00 85.56 80 ILE A O 1
ATOM 634 N N . VAL A 1 81 ? -18.661 -16.774 9.868 1.00 85.06 81 VAL A N 1
ATOM 635 C CA . VAL A 1 81 ? -18.316 -17.923 9.016 1.00 85.06 81 VAL A CA 1
ATOM 636 C C . VAL A 1 81 ? -19.461 -18.259 8.057 1.00 85.06 81 VAL A C 1
ATOM 638 O O . VAL A 1 81 ? -19.200 -18.642 6.917 1.00 85.06 81 VAL A O 1
ATOM 641 N N . GLY A 1 82 ? -20.718 -18.069 8.454 1.00 85.06 82 GLY A N 1
ATOM 642 C CA . GLY A 1 82 ? -21.879 -18.173 7.571 1.00 85.06 82 GLY A CA 1
ATOM 643 C C . GLY A 1 82 ? -21.809 -17.211 6.381 1.00 85.06 82 GLY A C 1
ATOM 644 O O . GLY A 1 82 ? -21.977 -17.647 5.241 1.00 85.06 82 GLY A O 1
ATOM 645 N N . GLU A 1 83 ? -21.462 -15.940 6.614 1.00 83.94 83 GLU A N 1
ATOM 646 C CA . GLU A 1 83 ? -21.284 -14.938 5.549 1.00 83.94 83 GLU A CA 1
ATOM 647 C C . GLU A 1 83 ? -20.184 -15.322 4.549 1.00 83.94 83 GLU A C 1
ATOM 649 O O . GLU A 1 83 ? -20.276 -14.985 3.366 1.00 83.94 83 GLU A O 1
ATOM 654 N N . SER A 1 84 ? -19.187 -16.107 4.974 1.00 81.88 84 SER A N 1
ATOM 655 C CA . SER A 1 84 ? -18.144 -16.614 4.075 1.00 81.88 84 SER A CA 1
ATOM 656 C C . SER A 1 84 ? -18.685 -17.471 2.929 1.00 81.88 84 SER A C 1
ATOM 658 O O . SER A 1 84 ? -18.062 -17.533 1.868 1.00 81.88 84 SER A O 1
ATOM 660 N N . LYS A 1 85 ? -19.858 -18.098 3.094 1.00 83.50 85 LYS A N 1
ATOM 661 C CA . LYS A 1 85 ? -20.499 -18.879 2.025 1.00 83.50 85 LYS A CA 1
ATOM 662 C C . LYS A 1 85 ? -20.926 -17.998 0.851 1.00 83.50 85 LYS A C 1
ATOM 664 O O . LYS A 1 85 ? -20.926 -18.468 -0.282 1.00 83.50 85 LYS A O 1
ATOM 669 N N . ASN A 1 86 ? -21.216 -16.723 1.109 1.00 84.94 86 ASN A N 1
ATOM 670 C CA . ASN A 1 86 ? -21.540 -15.742 0.075 1.00 84.94 86 ASN A CA 1
ATOM 671 C C . ASN A 1 86 ? -20.281 -15.181 -0.610 1.00 84.94 86 ASN A C 1
ATOM 673 O O . ASN A 1 86 ? -20.381 -14.478 -1.617 1.00 84.94 86 ASN A O 1
ATOM 677 N N . LEU A 1 87 ? -19.083 -15.479 -0.089 1.00 88.00 87 LEU A N 1
ATOM 678 C CA . LEU A 1 87 ? -17.832 -15.037 -0.692 1.00 88.00 87 LEU A CA 1
ATOM 679 C C . LEU A 1 87 ? -17.447 -15.930 -1.871 1.00 88.00 87 LEU A C 1
ATOM 681 O O . LEU A 1 87 ? -17.312 -17.150 -1.771 1.00 88.00 87 LEU A O 1
ATOM 685 N N . SER A 1 88 ? -17.173 -15.295 -3.006 1.00 91.81 88 SER A N 1
ATOM 686 C CA . SER A 1 88 ? -16.638 -15.973 -4.177 1.00 91.81 88 SER A CA 1
ATOM 687 C C . SER A 1 88 ? -15.166 -16.309 -3.952 1.00 91.81 88 SER A C 1
ATOM 689 O O . SER A 1 88 ? -14.275 -15.481 -4.169 1.00 91.81 88 SER A O 1
ATOM 691 N N . LYS A 1 89 ? -14.897 -17.564 -3.577 1.00 90.31 89 LYS A N 1
ATOM 692 C CA . LYS A 1 89 ? -13.529 -18.100 -3.482 1.00 90.31 89 LYS A CA 1
ATOM 693 C C . LYS A 1 89 ? -12.760 -17.912 -4.793 1.00 90.31 89 LYS A C 1
ATOM 695 O O . LYS A 1 89 ? -11.617 -17.472 -4.772 1.00 90.31 89 LYS A O 1
ATOM 700 N N . SER A 1 90 ? -13.408 -18.138 -5.939 1.00 91.81 90 SER A N 1
ATOM 701 C CA . SER A 1 90 ? -12.806 -17.901 -7.260 1.00 91.81 90 SER A CA 1
ATOM 702 C C . SER A 1 90 ? -12.311 -16.457 -7.418 1.00 91.81 90 SER A C 1
ATOM 704 O O . SER A 1 90 ? -11.188 -16.232 -7.868 1.00 91.81 90 SER A O 1
ATOM 706 N N . LYS A 1 91 ? -13.102 -15.461 -6.991 1.00 94.00 91 LYS A N 1
ATOM 707 C CA . LYS A 1 91 ? -12.690 -14.051 -7.038 1.00 94.00 91 LYS A CA 1
ATOM 708 C C . LYS A 1 91 ? -11.504 -13.763 -6.110 1.00 94.00 91 LYS A C 1
ATOM 710 O O . LYS A 1 91 ? -10.593 -13.066 -6.547 1.00 94.00 91 LYS A O 1
ATOM 715 N N . LEU A 1 92 ? -11.481 -14.318 -4.895 1.00 93.62 92 LEU A N 1
ATOM 716 C CA . LEU A 1 92 ? -10.360 -14.160 -3.955 1.00 93.62 92 LEU A CA 1
ATOM 717 C C . LEU A 1 92 ? -9.050 -14.712 -4.530 1.00 93.62 92 LEU A C 1
ATOM 719 O O . LEU A 1 92 ? -8.058 -13.989 -4.595 1.00 93.62 92 LEU A O 1
ATOM 723 N N . TYR A 1 93 ? -9.056 -15.958 -5.009 1.00 94.38 93 TYR A N 1
ATOM 724 C CA . TYR A 1 93 ? -7.855 -16.590 -5.563 1.00 94.38 93 TYR A CA 1
ATOM 725 C C . TYR A 1 93 ? -7.405 -15.956 -6.879 1.00 94.38 93 TYR A C 1
ATOM 727 O O . TYR A 1 93 ? -6.208 -15.790 -7.094 1.00 94.38 93 TYR A O 1
ATOM 735 N N . ARG A 1 94 ? -8.339 -15.530 -7.738 1.00 95.12 94 ARG A N 1
ATOM 736 C CA . ARG A 1 94 ? -8.004 -14.764 -8.947 1.00 95.12 94 ARG A CA 1
ATOM 737 C C . ARG A 1 94 ? -7.348 -13.431 -8.596 1.00 95.12 94 ARG A C 1
ATOM 739 O O . ARG A 1 94 ? -6.329 -13.100 -9.188 1.00 95.12 94 ARG A O 1
ATOM 746 N N . ASN A 1 95 ? -7.897 -12.697 -7.624 1.00 94.19 95 ASN A N 1
ATOM 747 C CA . ASN A 1 95 ? -7.299 -11.453 -7.138 1.00 94.19 95 ASN A CA 1
ATOM 748 C C . ASN A 1 95 ? -5.891 -11.694 -6.581 1.00 94.19 95 ASN A C 1
ATOM 750 O O . ASN A 1 95 ? -4.963 -10.971 -6.938 1.00 94.19 95 ASN A O 1
ATOM 754 N N . PHE A 1 96 ? -5.725 -12.736 -5.769 1.00 95.38 96 PHE A N 1
ATOM 755 C CA . PHE A 1 96 ? -4.428 -13.125 -5.227 1.00 95.38 96 PHE A CA 1
ATOM 756 C C . PHE A 1 96 ? -3.421 -13.476 -6.330 1.00 95.38 96 PHE A C 1
ATOM 758 O O . PHE A 1 96 ? -2.312 -12.955 -6.324 1.00 95.38 96 PHE A O 1
ATOM 765 N N . ALA A 1 97 ? -3.813 -14.275 -7.327 1.00 95.31 97 ALA A N 1
ATOM 766 C CA . ALA A 1 97 ? -2.953 -14.629 -8.455 1.00 95.31 97 ALA A CA 1
ATOM 767 C C . ALA A 1 97 ? -2.550 -13.398 -9.284 1.00 95.31 97 ALA A C 1
ATOM 769 O O . ALA A 1 97 ? -1.378 -13.246 -9.622 1.00 95.31 97 ALA A O 1
ATOM 770 N N . THR A 1 98 ? -3.487 -12.482 -9.565 1.00 93.88 98 THR A N 1
ATOM 771 C CA . THR A 1 98 ? -3.152 -11.223 -10.252 1.00 93.88 98 THR A CA 1
ATOM 772 C C . THR A 1 98 ? -2.189 -10.370 -9.438 1.00 93.88 98 THR A C 1
ATOM 774 O O . THR A 1 98 ? -1.267 -9.781 -9.994 1.00 93.88 98 THR A O 1
ATOM 777 N N . ASP A 1 99 ? -2.364 -10.328 -8.120 1.00 94.50 99 ASP A N 1
ATOM 778 C CA . ASP A 1 99 ? -1.491 -9.558 -7.244 1.00 94.50 99 ASP A CA 1
ATOM 779 C C . ASP A 1 99 ? -0.098 -10.198 -7.145 1.00 94.50 99 ASP A C 1
ATOM 781 O O . ASP A 1 99 ? 0.902 -9.485 -7.143 1.00 94.50 99 ASP A O 1
ATOM 785 N N . LEU A 1 100 ? -0.011 -11.531 -7.145 1.00 94.44 100 LEU A N 1
ATOM 786 C CA . LEU A 1 100 ? 1.258 -12.253 -7.190 1.00 94.44 100 LEU A CA 1
ATOM 787 C C . LEU A 1 100 ? 2.009 -11.959 -8.494 1.00 94.44 100 LEU A C 1
ATOM 789 O O . LEU A 1 100 ? 3.196 -11.650 -8.446 1.00 94.44 100 LEU A O 1
ATOM 793 N N . LEU A 1 101 ? 1.319 -11.954 -9.641 1.00 94.38 101 LEU A N 1
ATOM 794 C CA . LEU A 1 101 ? 1.909 -11.542 -10.922 1.00 94.38 101 LEU A CA 1
ATOM 795 C C . LEU A 1 101 ? 2.423 -10.098 -10.879 1.00 94.38 101 LEU A C 1
ATOM 797 O O . LEU A 1 101 ? 3.511 -9.822 -11.377 1.00 94.38 101 LEU A O 1
ATOM 801 N N . LEU A 1 102 ? 1.689 -9.180 -10.242 1.00 93.62 102 LEU A N 1
ATOM 802 C CA . LEU A 1 102 ? 2.151 -7.801 -10.038 1.00 93.62 102 LEU A CA 1
ATOM 803 C C . LEU A 1 102 ? 3.372 -7.725 -9.115 1.00 93.62 102 LEU A C 1
ATOM 805 O O . LEU A 1 102 ? 4.254 -6.892 -9.335 1.00 93.62 102 LEU A O 1
ATOM 809 N N . PHE A 1 103 ? 3.435 -8.582 -8.095 1.00 92.44 103 PHE A N 1
ATOM 810 C CA . PHE A 1 103 ? 4.578 -8.679 -7.192 1.00 92.44 103 PHE A CA 1
ATOM 811 C C . PHE A 1 103 ? 5.845 -9.113 -7.942 1.00 92.44 103 PHE A C 1
ATOM 813 O O . PHE A 1 103 ? 6.892 -8.482 -7.781 1.00 92.44 103 PHE A O 1
ATOM 820 N N . VAL A 1 104 ? 5.736 -10.115 -8.823 1.00 95.25 104 VAL A N 1
ATOM 821 C CA . VAL A 1 104 ? 6.856 -10.631 -9.633 1.00 95.25 104 VAL A CA 1
ATOM 822 C C . VAL A 1 104 ? 7.034 -9.929 -10.989 1.00 95.25 104 VAL A C 1
ATOM 824 O O . VAL A 1 104 ? 7.899 -10.312 -11.772 1.00 95.25 104 VAL A O 1
ATOM 827 N N . ALA A 1 105 ? 6.278 -8.867 -11.280 1.00 95.06 105 ALA A N 1
ATOM 828 C CA . ALA A 1 105 ? 6.307 -8.207 -12.589 1.00 95.06 105 ALA A CA 1
ATOM 829 C C . ALA A 1 105 ? 7.698 -7.672 -12.973 1.00 95.06 105 ALA A C 1
ATOM 831 O O . ALA A 1 105 ? 8.106 -7.791 -14.124 1.00 95.06 105 ALA A O 1
ATOM 832 N N . ILE A 1 106 ? 8.441 -7.108 -12.014 1.00 95.19 106 ILE A N 1
ATOM 833 C CA . ILE A 1 106 ? 9.782 -6.545 -12.253 1.00 95.19 106 ILE A CA 1
ATOM 834 C C . ILE A 1 106 ? 10.792 -7.627 -12.669 1.00 95.19 106 ILE A C 1
ATOM 836 O O . ILE A 1 106 ? 11.384 -7.474 -13.739 1.00 95.19 106 ILE A O 1
ATOM 840 N N . PRO A 1 107 ? 11.001 -8.719 -11.900 1.00 96.31 107 PRO A N 1
ATOM 841 C CA . PRO A 1 107 ? 11.919 -9.772 -12.329 1.00 96.31 107 PRO A CA 1
ATOM 842 C C . PRO A 1 107 ? 11.466 -10.448 -13.628 1.00 96.31 107 PRO A C 1
ATOM 844 O O . PRO A 1 107 ? 12.315 -10.751 -14.460 1.00 96.31 107 PRO A O 1
ATOM 847 N N . ILE A 1 108 ? 10.155 -10.613 -13.861 1.00 95.75 108 ILE A N 1
ATOM 848 C CA . ILE A 1 108 ? 9.645 -11.119 -15.146 1.00 95.75 108 ILE A CA 1
ATOM 849 C C . ILE A 1 108 ? 10.053 -10.195 -16.297 1.00 95.75 108 ILE A C 1
ATOM 851 O O . ILE A 1 108 ? 10.564 -10.679 -17.303 1.00 95.75 108 ILE A O 1
ATOM 855 N N . GLY A 1 109 ? 9.861 -8.881 -16.156 1.00 95.69 109 GLY A N 1
ATOM 856 C CA . GLY A 1 109 ? 10.241 -7.911 -17.184 1.00 95.69 109 GLY A CA 1
ATOM 857 C C . GLY A 1 109 ? 11.737 -7.918 -17.484 1.00 95.69 109 GLY A C 1
ATOM 858 O O . GLY A 1 109 ? 12.125 -7.885 -18.650 1.00 95.69 109 GLY A O 1
ATOM 859 N N . LEU A 1 110 ? 12.571 -8.028 -16.446 1.00 96.19 110 LEU A N 1
ATOM 860 C CA . LEU A 1 110 ? 14.024 -8.135 -16.590 1.00 96.19 110 LEU A CA 1
ATOM 861 C C . LEU A 1 110 ? 14.411 -9.405 -17.359 1.00 96.19 110 LEU A C 1
ATOM 863 O O . LEU A 1 110 ? 15.133 -9.319 -18.349 1.00 96.19 110 LEU A O 1
ATOM 867 N N . VAL A 1 111 ? 13.912 -10.572 -16.936 1.00 96.94 111 VAL A N 1
ATOM 868 C CA . VAL A 1 111 ? 14.234 -11.862 -17.570 1.00 96.94 111 VAL A CA 1
ATOM 869 C C . VAL A 1 111 ? 13.711 -11.918 -19.004 1.00 96.94 111 VAL A C 1
ATOM 871 O O . VAL A 1 111 ? 14.441 -12.334 -19.899 1.00 96.94 111 VAL A O 1
ATOM 874 N N . ALA A 1 112 ? 12.484 -11.458 -19.250 1.00 95.94 112 ALA A N 1
ATOM 875 C CA . ALA A 1 112 ? 11.917 -11.398 -20.595 1.00 95.94 112 ALA A CA 1
ATOM 876 C C . ALA A 1 112 ? 12.742 -10.483 -21.513 1.00 95.94 112 ALA A C 1
ATOM 878 O O . ALA A 1 112 ? 13.062 -10.871 -22.635 1.00 95.94 112 ALA A O 1
ATOM 879 N N . GLY A 1 113 ? 13.141 -9.305 -21.023 1.00 95.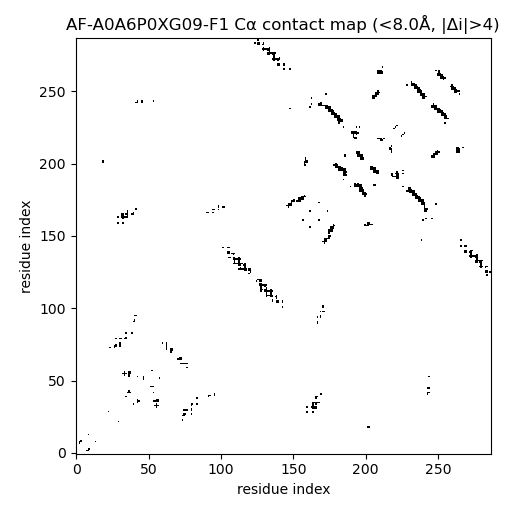75 113 GLY A N 1
ATOM 880 C CA . GLY A 1 113 ? 14.032 -8.401 -21.749 1.00 95.75 113 GLY A CA 1
ATOM 881 C C . GLY A 1 113 ? 15.386 -9.043 -22.060 1.00 95.75 113 GLY A C 1
ATOM 882 O O . GLY A 1 113 ? 15.847 -8.994 -23.196 1.00 95.75 113 GLY A O 1
ATOM 883 N N . LEU A 1 114 ? 15.991 -9.718 -21.084 1.00 95.88 114 LEU A N 1
ATOM 884 C CA . LEU A 1 114 ? 17.266 -10.412 -21.258 1.00 95.88 114 LEU A CA 1
ATOM 885 C C . LEU A 1 114 ? 17.178 -11.528 -22.311 1.00 95.88 114 LEU A C 1
ATOM 887 O O . LEU A 1 114 ? 18.034 -11.602 -23.189 1.00 95.88 114 LEU A O 1
ATOM 891 N N . LEU A 1 115 ? 16.130 -12.358 -22.271 1.00 96.25 115 LEU A N 1
ATOM 892 C CA . LEU A 1 115 ? 15.915 -13.426 -23.254 1.00 96.25 115 LEU A CA 1
ATOM 893 C C . LEU A 1 115 ? 15.761 -12.871 -24.673 1.00 96.25 115 LEU A C 1
ATOM 895 O O . LEU A 1 115 ? 16.372 -13.397 -25.601 1.00 96.25 115 LEU A O 1
ATOM 899 N N . LEU A 1 116 ? 15.003 -11.782 -24.838 1.00 94.25 116 LEU A N 1
ATOM 900 C CA . LEU A 1 116 ? 14.877 -11.103 -26.129 1.00 94.25 116 LEU A CA 1
ATOM 901 C C . LEU A 1 116 ? 16.224 -10.544 -26.600 1.00 94.25 116 LEU A C 1
ATOM 903 O O . LEU A 1 116 ? 16.601 -10.744 -27.752 1.00 94.25 116 LEU A O 1
ATOM 907 N N . GLY A 1 117 ? 16.988 -9.908 -25.714 1.00 92.75 117 GLY A N 1
ATOM 908 C CA . GLY A 1 117 ? 18.293 -9.357 -26.068 1.00 92.75 117 GLY A CA 1
ATOM 909 C C . GLY A 1 117 ? 19.334 -10.420 -26.448 1.00 92.75 117 GLY A C 1
ATOM 910 O O . GLY A 1 117 ? 20.129 -10.176 -27.352 1.00 92.75 117 GLY A O 1
ATOM 911 N N . ILE A 1 118 ? 19.296 -11.618 -25.848 1.00 93.75 118 ILE A N 1
ATOM 912 C CA . ILE A 1 118 ? 20.158 -12.754 -26.242 1.00 93.75 118 ILE A CA 1
ATOM 913 C C . ILE A 1 118 ? 19.922 -13.151 -27.702 1.00 93.75 118 ILE A C 1
ATOM 915 O O . ILE A 1 118 ? 20.883 -13.429 -28.414 1.00 93.75 118 ILE A O 1
ATOM 919 N N . THR A 1 119 ? 18.677 -13.130 -28.189 1.00 93.00 119 THR A N 1
ATOM 920 C CA . THR A 1 119 ? 18.393 -13.475 -29.598 1.00 93.00 119 THR A CA 1
ATOM 921 C C . THR A 1 119 ? 19.019 -12.501 -30.603 1.00 93.00 119 THR A C 1
ATOM 923 O O . THR A 1 119 ? 19.264 -12.870 -31.749 1.00 93.00 119 THR A O 1
ATOM 926 N N . LEU A 1 120 ? 19.322 -11.277 -30.164 1.00 89.56 120 LEU A N 1
ATOM 927 C CA . LEU A 1 120 ? 19.857 -10.185 -30.981 1.00 89.56 120 LEU A CA 1
ATOM 928 C C . LEU A 1 120 ? 21.363 -9.955 -30.770 1.00 89.56 120 LEU A C 1
ATOM 930 O O . LEU A 1 120 ? 21.939 -9.070 -31.403 1.00 89.56 120 LEU A O 1
ATOM 934 N N . VAL A 1 121 ? 22.015 -10.761 -29.924 1.00 91.38 121 VAL A N 1
ATOM 935 C CA . VAL A 1 121 ? 23.419 -10.564 -29.520 1.00 91.38 121 VAL A CA 1
ATOM 936 C C . VAL A 1 121 ? 24.403 -10.618 -30.692 1.00 91.38 121 VAL A C 1
ATOM 938 O O . VAL A 1 121 ? 25.401 -9.907 -30.693 1.00 91.38 121 VAL A O 1
ATOM 941 N N . ASN A 1 122 ? 24.097 -11.415 -31.721 1.00 87.19 122 ASN A N 1
ATOM 942 C CA . ASN A 1 122 ? 24.940 -11.553 -32.914 1.00 87.19 122 ASN A CA 1
ATOM 943 C C . ASN A 1 122 ? 24.942 -10.292 -33.794 1.00 87.19 122 ASN A C 1
ATOM 945 O O . ASN A 1 122 ? 25.818 -10.142 -34.639 1.00 87.19 122 ASN A O 1
ATOM 949 N N . ILE A 1 123 ? 23.948 -9.416 -33.624 1.00 86.50 123 ILE A N 1
ATOM 950 C CA . ILE A 1 123 ? 23.805 -8.161 -34.372 1.00 86.50 123 ILE A CA 1
ATOM 951 C C . ILE A 1 123 ? 24.324 -6.996 -33.524 1.00 86.50 123 ILE A C 1
ATOM 953 O O . ILE A 1 123 ? 25.029 -6.126 -34.023 1.00 86.50 123 ILE A O 1
ATOM 957 N N . LEU A 1 124 ? 23.970 -6.989 -32.237 1.00 86.75 124 LEU A N 1
ATOM 958 C CA . LEU A 1 124 ? 24.276 -5.928 -31.282 1.00 86.75 124 LEU A CA 1
ATOM 959 C C . LEU A 1 124 ? 24.792 -6.572 -29.985 1.00 86.75 124 LEU A C 1
ATOM 961 O O . LEU A 1 124 ? 23.983 -7.097 -29.212 1.00 86.75 124 LEU A O 1
ATOM 965 N N . PRO A 1 125 ? 26.105 -6.517 -29.693 1.00 88.00 125 PRO A N 1
ATOM 966 C CA . PRO A 1 125 ? 26.674 -7.134 -28.492 1.00 88.00 125 PRO A CA 1
ATOM 967 C C . PRO A 1 125 ? 26.066 -6.608 -27.181 1.00 88.00 125 PRO A C 1
ATOM 969 O O . PRO A 1 125 ? 25.961 -7.340 -26.197 1.00 88.00 125 PRO A O 1
ATOM 972 N N . THR A 1 126 ? 25.615 -5.351 -27.168 1.00 92.12 126 THR A N 1
ATOM 973 C CA . THR A 1 126 ? 24.975 -4.691 -26.018 1.00 92.12 126 THR A CA 1
ATOM 974 C C . THR A 1 126 ? 23.490 -5.044 -25.844 1.00 92.12 126 THR A C 1
ATOM 976 O O . THR A 1 126 ? 22.901 -4.711 -24.809 1.00 92.12 126 THR A O 1
ATOM 979 N N . ALA A 1 127 ? 22.874 -5.761 -26.796 1.00 91.19 127 ALA A N 1
ATOM 980 C CA . ALA A 1 127 ? 21.440 -6.061 -26.795 1.00 91.19 127 ALA A CA 1
ATOM 981 C C . ALA A 1 127 ? 20.934 -6.783 -25.528 1.00 91.19 127 ALA A C 1
ATOM 983 O O . ALA A 1 127 ? 19.919 -6.339 -24.987 1.00 91.19 127 ALA A O 1
ATOM 984 N N . PRO A 1 128 ? 21.595 -7.824 -24.977 1.00 93.25 1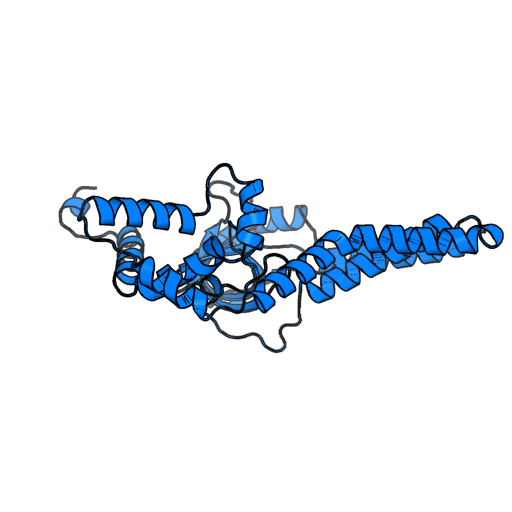28 PRO A N 1
ATOM 985 C CA . PRO A 1 128 ? 21.116 -8.504 -23.767 1.00 93.25 128 PRO A CA 1
ATOM 986 C C . PRO A 1 128 ? 20.897 -7.555 -22.584 1.00 93.25 128 PRO A C 1
ATOM 988 O O . PRO A 1 128 ? 19.866 -7.610 -21.914 1.00 93.25 128 PRO A O 1
ATOM 991 N N . ILE A 1 129 ? 21.848 -6.646 -22.360 1.00 94.06 129 ILE A N 1
ATOM 992 C CA . ILE A 1 129 ? 21.813 -5.689 -21.248 1.00 94.06 129 ILE A CA 1
ATOM 993 C C . ILE A 1 129 ? 20.794 -4.585 -21.539 1.00 94.06 129 ILE A C 1
ATOM 995 O O . ILE A 1 129 ? 19.978 -4.250 -20.678 1.00 94.06 129 ILE A O 1
ATOM 999 N N . ALA A 1 130 ? 20.801 -4.051 -22.760 1.00 94.06 130 ALA A N 1
ATOM 1000 C CA . ALA A 1 130 ? 19.888 -2.994 -23.165 1.00 94.06 130 ALA A CA 1
ATOM 1001 C C . ALA A 1 130 ? 18.416 -3.426 -23.051 1.00 94.06 130 ALA A C 1
ATOM 1003 O O . ALA A 1 130 ? 17.621 -2.749 -22.394 1.00 94.06 130 ALA A O 1
ATOM 1004 N N . PHE A 1 131 ? 18.054 -4.587 -23.607 1.00 95.19 131 PHE A N 1
ATOM 1005 C CA . PHE A 1 131 ? 16.685 -5.099 -23.534 1.00 95.19 131 PHE A CA 1
ATOM 1006 C C . PHE A 1 131 ? 16.279 -5.507 -22.113 1.00 95.19 131 PHE A C 1
ATOM 1008 O O . PHE A 1 131 ? 15.120 -5.306 -21.750 1.00 95.19 131 PHE A O 1
ATOM 1015 N N . ALA A 1 132 ? 17.199 -6.003 -21.277 1.00 96.44 132 ALA A N 1
ATOM 1016 C CA . ALA A 1 132 ? 16.911 -6.268 -19.864 1.00 96.44 132 ALA A CA 1
ATOM 1017 C C . ALA A 1 132 ? 16.528 -4.985 -19.104 1.00 96.44 132 ALA A C 1
ATOM 1019 O O . ALA A 1 132 ? 15.550 -4.975 -18.351 1.00 96.44 132 ALA A O 1
ATOM 1020 N N . ILE A 1 133 ? 17.254 -3.885 -19.334 1.00 96.38 133 ILE A N 1
ATOM 1021 C CA . ILE A 1 133 ? 16.974 -2.585 -18.706 1.00 96.38 133 ILE A CA 1
ATOM 1022 C C . ILE A 1 133 ? 15.665 -1.983 -19.245 1.00 96.38 133 ILE A C 1
ATOM 1024 O O . ILE A 1 133 ? 14.863 -1.465 -18.463 1.00 96.38 133 ILE A O 1
ATOM 1028 N N . ILE A 1 134 ? 15.395 -2.100 -20.551 1.00 96.25 134 ILE A N 1
ATOM 1029 C CA . ILE A 1 134 ? 14.106 -1.687 -21.136 1.00 96.25 134 ILE A CA 1
ATOM 1030 C C . ILE A 1 134 ? 12.960 -2.498 -20.518 1.00 96.25 134 ILE A C 1
ATOM 1032 O O . ILE A 1 134 ? 11.965 -1.917 -20.083 1.00 96.25 134 ILE A O 1
ATOM 1036 N N . GLY A 1 135 ? 13.109 -3.822 -20.426 1.00 96.56 135 GLY A N 1
ATOM 1037 C CA . GLY A 1 135 ? 12.125 -4.720 -19.820 1.00 96.56 135 GLY A CA 1
ATOM 1038 C C . GLY A 1 135 ? 11.847 -4.389 -18.352 1.00 96.56 135 GLY A C 1
ATOM 1039 O O . GLY A 1 135 ? 10.687 -4.361 -17.933 1.00 96.56 135 GLY A O 1
ATOM 1040 N N . LEU A 1 136 ? 12.887 -4.038 -17.588 1.00 97.25 136 LEU A N 1
ATOM 1041 C CA . LEU A 1 136 ? 12.761 -3.515 -16.225 1.00 97.25 136 LEU A CA 1
ATOM 1042 C C . LEU A 1 136 ? 11.952 -2.210 -16.197 1.00 97.25 136 LEU A C 1
ATOM 1044 O O . LEU A 1 136 ? 11.021 -2.090 -15.398 1.00 97.25 136 LEU A O 1
ATOM 1048 N N . GLY A 1 137 ? 12.268 -1.250 -17.071 1.00 96.62 137 GLY A N 1
ATOM 1049 C CA . GLY A 1 137 ? 11.561 0.031 -17.151 1.00 96.62 137 GLY A CA 1
ATOM 1050 C C . GLY A 1 137 ? 10.072 -0.141 -17.461 1.00 96.62 137 GLY A C 1
ATOM 1051 O O . GLY A 1 137 ? 9.219 0.375 -16.733 1.00 96.62 137 GLY A O 1
ATOM 1052 N N . VAL A 1 138 ? 9.754 -0.954 -18.473 1.00 96.75 138 VAL A N 1
ATOM 1053 C CA . VAL A 1 138 ? 8.373 -1.295 -18.852 1.00 96.75 138 VAL A CA 1
ATOM 1054 C C . VAL A 1 138 ? 7.633 -1.962 -17.692 1.00 96.75 138 VAL A C 1
ATOM 1056 O O . VAL A 1 138 ? 6.511 -1.564 -17.370 1.00 96.75 138 VAL A O 1
ATOM 1059 N N . ALA A 1 139 ? 8.256 -2.928 -17.014 1.00 96.88 139 ALA A N 1
ATOM 1060 C CA . ALA A 1 139 ? 7.635 -3.610 -15.885 1.00 96.88 139 ALA A CA 1
ATOM 1061 C C . ALA A 1 139 ? 7.350 -2.672 -14.703 1.00 96.88 139 ALA A C 1
ATOM 1063 O O . ALA A 1 139 ? 6.271 -2.757 -14.112 1.00 96.88 139 ALA A O 1
ATOM 1064 N N . ILE A 1 140 ? 8.265 -1.750 -14.375 1.00 96.56 140 ILE A N 1
ATOM 1065 C CA . ILE A 1 140 ? 8.036 -0.735 -13.333 1.00 96.56 140 ILE A CA 1
ATOM 1066 C C . ILE A 1 140 ? 6.833 0.140 -13.696 1.00 96.56 140 ILE A C 1
ATOM 1068 O O . ILE A 1 140 ? 5.960 0.358 -12.849 1.00 96.56 140 ILE A O 1
ATOM 1072 N N . LEU A 1 141 ? 6.752 0.618 -14.940 1.00 96.12 141 LEU A N 1
ATOM 1073 C CA . LEU A 1 141 ? 5.661 1.484 -15.389 1.00 96.12 141 LEU A CA 1
ATOM 1074 C C . LEU A 1 141 ? 4.313 0.756 -15.371 1.00 96.12 141 LEU A C 1
ATOM 1076 O O . LEU A 1 141 ? 3.366 1.249 -14.753 1.00 96.12 141 LEU A O 1
ATOM 1080 N N . LEU A 1 142 ? 4.233 -0.437 -15.967 1.00 94.88 142 LEU A N 1
ATOM 1081 C CA . LEU A 1 142 ? 3.010 -1.246 -15.983 1.00 94.88 142 LEU A CA 1
ATOM 1082 C C . LEU A 1 142 ? 2.545 -1.588 -14.566 1.00 94.88 142 LEU A C 1
ATOM 1084 O O . LEU A 1 142 ? 1.377 -1.379 -14.230 1.00 94.88 142 LEU A O 1
ATOM 1088 N N . ARG A 1 143 ? 3.464 -2.034 -13.701 1.00 95.31 143 ARG A N 1
ATOM 1089 C CA . ARG A 1 143 ? 3.164 -2.309 -12.291 1.00 95.31 143 ARG A CA 1
ATOM 1090 C C . ARG A 1 143 ? 2.611 -1.067 -11.595 1.00 95.31 143 ARG A C 1
ATOM 1092 O O . ARG A 1 143 ? 1.604 -1.161 -10.900 1.00 95.31 143 ARG A O 1
ATOM 1099 N N . THR A 1 144 ? 3.225 0.096 -11.800 1.00 94.50 144 THR A N 1
ATOM 1100 C CA . THR A 1 144 ? 2.799 1.359 -11.172 1.00 94.50 144 THR A CA 1
ATOM 1101 C C . THR A 1 144 ? 1.395 1.766 -11.610 1.00 94.50 144 THR A C 1
ATOM 1103 O O . THR A 1 144 ? 0.593 2.180 -10.774 1.00 94.50 144 THR A O 1
ATOM 1106 N N . LEU A 1 145 ? 1.065 1.605 -12.894 1.00 93.44 145 LEU A N 1
ATOM 1107 C CA . LEU A 1 145 ? -0.264 1.923 -13.422 1.00 93.44 145 LEU A CA 1
ATOM 1108 C C . LEU A 1 145 ? -1.362 1.048 -12.805 1.00 93.44 145 LEU A C 1
ATOM 1110 O O . LEU A 1 145 ? -2.453 1.546 -12.529 1.00 93.44 145 LEU A O 1
ATOM 1114 N N . VAL A 1 146 ? -1.071 -0.230 -12.549 1.00 93.06 146 VAL A N 1
ATOM 1115 C CA . VAL A 1 146 ? -2.032 -1.151 -11.922 1.00 93.06 146 VAL A CA 1
ATOM 1116 C C . VAL A 1 146 ? -2.104 -0.959 -10.402 1.00 93.06 146 VAL A C 1
ATOM 1118 O O . VAL A 1 146 ? -3.190 -1.018 -9.829 1.00 93.06 146 VAL A O 1
ATOM 1121 N N . MET A 1 147 ? -0.974 -0.706 -9.731 1.00 93.62 147 MET A N 1
ATOM 1122 C CA . MET A 1 147 ? -0.934 -0.498 -8.276 1.00 93.62 147 MET A CA 1
ATOM 1123 C C . MET A 1 147 ? -1.602 0.811 -7.834 1.00 93.62 147 MET A C 1
ATOM 1125 O O . MET A 1 147 ? -2.056 0.884 -6.689 1.00 93.62 147 MET A O 1
ATOM 1129 N N . TYR A 1 148 ? -1.639 1.818 -8.713 1.00 93.19 148 TYR A N 1
ATOM 1130 C CA . TYR A 1 148 ? -2.163 3.158 -8.446 1.00 93.19 148 TYR A CA 1
ATOM 1131 C C . TYR A 1 148 ? -3.194 3.576 -9.511 1.00 93.19 148 TYR A C 1
ATOM 1133 O O . TYR A 1 148 ? -2.898 4.429 -10.363 1.00 93.19 148 TYR A O 1
ATOM 1141 N N . PRO A 1 149 ? -4.404 2.986 -9.482 1.00 91.12 149 PRO A N 1
ATOM 1142 C CA . PRO A 1 149 ? -5.457 3.297 -10.442 1.00 91.12 149 PRO A CA 1
ATOM 1143 C C . PRO A 1 149 ? -5.899 4.763 -10.354 1.00 91.12 149 PRO A C 1
ATOM 1145 O O . PRO A 1 149 ? -5.748 5.431 -9.331 1.00 91.12 149 PRO A O 1
ATOM 1148 N N . ASN A 1 150 ? -6.466 5.284 -11.441 1.00 86.56 150 ASN A N 1
ATOM 1149 C CA . ASN A 1 150 ? -6.896 6.679 -11.502 1.00 86.56 150 ASN A CA 1
ATOM 1150 C C . ASN A 1 150 ? -8.111 6.966 -10.604 1.00 86.56 150 ASN A C 1
ATOM 1152 O O . ASN A 1 150 ? -9.048 6.177 -10.530 1.00 86.56 150 ASN A O 1
ATOM 1156 N N . PHE A 1 151 ? -8.154 8.175 -10.043 1.00 80.50 151 PHE A N 1
ATOM 1157 C CA . PHE A 1 151 ? -9.213 8.697 -9.164 1.00 80.50 151 PHE A CA 1
ATOM 1158 C C . PHE A 1 151 ? -10.550 9.021 -9.861 1.00 80.50 151 PHE A C 1
ATOM 1160 O O . PHE A 1 151 ? -11.386 9.728 -9.303 1.00 80.50 151 PHE A O 1
ATOM 1167 N N . LYS A 1 152 ? -10.783 8.515 -11.081 1.00 63.41 152 LYS A N 1
ATOM 1168 C CA . LYS A 1 152 ? -11.989 8.830 -11.874 1.00 63.41 152 LYS A CA 1
ATOM 1169 C C . LYS A 1 152 ? -13.291 8.339 -11.217 1.00 63.41 152 LYS A C 1
ATOM 1171 O O . LYS A 1 152 ? -14.355 8.821 -11.574 1.00 63.41 152 LYS A O 1
ATOM 1176 N N . GLN A 1 153 ? -13.200 7.401 -10.275 1.00 61.22 153 GLN A N 1
ATOM 1177 C CA . GLN A 1 153 ? -14.316 6.849 -9.500 1.00 61.22 153 GLN A CA 1
ATOM 1178 C C . GLN A 1 153 ? -13.969 6.849 -8.007 1.00 61.22 153 GLN A C 1
ATOM 1180 O O . GLN A 1 153 ? -14.039 5.817 -7.345 1.00 61.22 153 GLN A O 1
ATOM 1185 N N . THR A 1 154 ? -13.496 7.982 -7.484 1.00 73.44 154 THR A N 1
ATOM 1186 C CA . THR A 1 154 ? -13.225 8.078 -6.045 1.00 73.44 154 THR A CA 1
ATOM 1187 C C . THR A 1 154 ? -14.552 8.043 -5.300 1.00 73.44 154 THR A C 1
ATOM 1189 O O . THR A 1 154 ? -15.326 8.993 -5.382 1.00 73.44 154 THR A O 1
ATOM 1192 N N . GLN A 1 155 ? -14.829 6.931 -4.622 1.00 76.38 155 GLN A N 1
ATOM 1193 C CA . GLN A 1 155 ? -16.011 6.797 -3.780 1.00 76.38 155 GLN A CA 1
ATOM 1194 C C . GLN A 1 155 ? -15.709 7.407 -2.411 1.00 76.38 155 GLN A C 1
ATOM 1196 O O . GLN A 1 155 ? -14.646 7.160 -1.831 1.00 76.38 155 GLN A O 1
ATOM 1201 N N . GLU A 1 156 ? -16.639 8.220 -1.919 1.00 87.88 156 GLU A N 1
ATOM 1202 C CA . GLU A 1 156 ? -16.670 8.591 -0.508 1.00 87.88 156 GLU A CA 1
ATOM 1203 C C . GLU A 1 156 ? -17.015 7.335 0.289 1.00 87.88 156 GLU A C 1
ATOM 1205 O O . GLU A 1 156 ? -17.953 6.610 -0.048 1.00 87.88 156 GLU A O 1
ATOM 1210 N N . SER A 1 157 ? -16.185 7.022 1.277 1.00 88.62 157 SER A N 1
ATOM 1211 C CA . SER A 1 157 ? -16.313 5.809 2.077 1.00 88.62 157 SER A CA 1
ATOM 1212 C C . SER A 1 157 ? -15.875 6.092 3.504 1.00 88.62 157 SER A C 1
ATOM 1214 O O . SER A 1 157 ? -15.199 7.079 3.777 1.00 88.62 157 SER A O 1
ATOM 1216 N N . ASP A 1 158 ? -16.207 5.162 4.388 1.00 89.38 158 ASP A N 1
ATOM 1217 C CA . ASP A 1 158 ? -15.726 5.129 5.760 1.00 89.38 158 ASP A CA 1
ATOM 1218 C C . ASP A 1 158 ? -14.654 4.048 5.937 1.00 89.38 158 ASP A C 1
ATOM 1220 O O . ASP A 1 158 ? -14.613 3.054 5.198 1.00 89.38 158 ASP A O 1
ATOM 1224 N N . ILE A 1 159 ? -13.804 4.212 6.947 1.00 89.81 159 ILE A N 1
ATOM 1225 C CA . ILE A 1 159 ? -12.721 3.295 7.311 1.00 89.81 159 ILE A CA 1
ATOM 1226 C C . ILE A 1 159 ? -13.279 1.907 7.616 1.00 89.81 159 ILE A C 1
ATOM 1228 O O . ILE A 1 159 ? -12.743 0.922 7.108 1.00 89.81 159 ILE A O 1
ATOM 1232 N N . LEU A 1 160 ? -14.361 1.797 8.392 1.00 88.69 160 LEU A N 1
ATOM 1233 C CA . LEU A 1 160 ? -14.957 0.499 8.720 1.00 88.69 160 LEU A CA 1
ATOM 1234 C C . LEU A 1 160 ? -15.449 -0.236 7.465 1.00 88.69 160 LEU A C 1
ATOM 1236 O O . LEU A 1 160 ? -15.222 -1.440 7.335 1.00 88.69 160 LEU A O 1
ATOM 1240 N N . THR A 1 161 ? -16.054 0.481 6.518 1.00 90.12 161 THR A N 1
ATOM 1241 C CA . THR A 1 161 ? -16.520 -0.081 5.241 1.00 90.12 161 THR A CA 1
ATOM 1242 C C . THR A 1 161 ? -15.354 -0.612 4.412 1.00 90.12 161 THR A C 1
ATOM 1244 O O . THR A 1 161 ? -15.416 -1.738 3.918 1.00 90.12 161 THR A O 1
ATOM 1247 N N . LEU A 1 162 ? -14.255 0.145 4.322 1.00 91.38 162 LEU A N 1
ATOM 1248 C CA . LEU A 1 162 ? -13.038 -0.290 3.625 1.00 91.38 162 LEU A CA 1
ATOM 1249 C C . LEU A 1 162 ? -12.387 -1.503 4.293 1.00 91.38 162 LEU A C 1
ATOM 1251 O O . LEU A 1 162 ? -11.970 -2.448 3.626 1.00 91.38 162 LEU A O 1
ATOM 1255 N N . MET A 1 163 ? -12.326 -1.496 5.621 1.00 90.25 163 MET A N 1
ATOM 1256 C CA . MET A 1 163 ? -11.770 -2.591 6.414 1.00 90.25 163 MET A CA 1
ATOM 1257 C C . MET A 1 163 ? -12.606 -3.869 6.333 1.00 90.25 163 MET A C 1
ATOM 1259 O O . MET A 1 163 ? -12.056 -4.964 6.480 1.00 90.25 163 MET A O 1
ATOM 1263 N N . SER A 1 164 ? -13.907 -3.726 6.081 1.00 89.94 164 SER A N 1
ATOM 1264 C CA . SER A 1 164 ? -14.859 -4.825 5.937 1.00 89.94 164 SER A CA 1
ATOM 1265 C C . SER A 1 164 ? -14.855 -5.463 4.548 1.00 89.94 164 SER A C 1
ATOM 1267 O O . SER A 1 164 ? -15.531 -6.474 4.377 1.00 89.94 164 SER A O 1
ATOM 1269 N N . ASP A 1 165 ? -14.128 -4.923 3.558 1.00 91.69 165 ASP A N 1
ATOM 1270 C CA . ASP A 1 165 ? -14.028 -5.542 2.232 1.00 91.69 165 ASP A CA 1
ATOM 1271 C C . ASP A 1 165 ? -13.094 -6.771 2.261 1.00 91.69 165 ASP A C 1
ATOM 1273 O O . ASP A 1 165 ? -11.867 -6.634 2.352 1.00 91.69 165 ASP A O 1
ATOM 1277 N N . PRO A 1 166 ? -13.629 -8.000 2.117 1.00 91.94 166 PRO A N 1
ATOM 1278 C CA . PRO A 1 166 ? -12.810 -9.206 2.123 1.00 91.94 166 PRO A CA 1
ATOM 1279 C C . PRO A 1 166 ? -11.971 -9.355 0.847 1.00 91.94 166 PRO A C 1
ATOM 1281 O O . PRO A 1 166 ? -11.011 -10.127 0.849 1.00 91.94 166 PRO A O 1
ATOM 1284 N N . TYR A 1 167 ? -12.298 -8.643 -0.238 1.00 93.69 167 TYR A N 1
ATOM 1285 C CA . TYR A 1 167 ? -11.587 -8.709 -1.519 1.00 93.69 167 TYR A CA 1
ATOM 1286 C C . TYR A 1 167 ? -10.478 -7.664 -1.660 1.00 93.69 167 TYR A C 1
ATOM 1288 O O . TYR A 1 167 ? -9.775 -7.683 -2.679 1.00 93.69 167 TYR A O 1
ATOM 1296 N N . ALA A 1 168 ? -10.312 -6.786 -0.667 1.00 92.44 168 ALA A N 1
ATOM 1297 C CA . ALA A 1 168 ? -9.306 -5.739 -0.682 1.00 92.44 168 ALA A CA 1
ATOM 1298 C C . ALA A 1 168 ? -7.887 -6.322 -0.792 1.00 92.44 168 ALA A C 1
ATOM 1300 O O . ALA A 1 168 ? -7.542 -7.340 -0.178 1.00 92.44 168 ALA A O 1
ATOM 1301 N N . SER A 1 169 ? -7.064 -5.658 -1.603 1.00 93.50 169 SER A N 1
ATOM 1302 C CA . SER A 1 169 ? -5.708 -6.086 -1.940 1.00 93.50 169 SER A CA 1
ATOM 1303 C C . SER A 1 169 ? -4.660 -5.217 -1.234 1.00 93.50 169 SER A C 1
ATOM 1305 O O . SER A 1 169 ? -4.859 -4.008 -1.083 1.00 93.50 169 SER A O 1
ATOM 1307 N N . PRO A 1 170 ? -3.504 -5.787 -0.855 1.00 92.06 170 PRO A N 1
ATOM 1308 C CA . PRO A 1 170 ? -2.356 -4.999 -0.420 1.00 92.06 170 PRO A CA 1
ATOM 1309 C C . PRO A 1 170 ? -1.625 -4.326 -1.595 1.00 92.06 170 PRO A C 1
ATOM 1311 O O . PRO A 1 170 ? -0.998 -3.279 -1.428 1.00 92.06 170 PRO A O 1
ATOM 1314 N N . LEU A 1 171 ? -1.688 -4.905 -2.799 1.00 92.06 171 LEU A N 1
ATOM 1315 C CA . LEU A 1 171 ? -0.915 -4.462 -3.966 1.00 92.06 171 LEU A CA 1
ATOM 1316 C C . LEU A 1 171 ? -1.718 -3.594 -4.932 1.00 92.06 171 LEU A C 1
ATOM 1318 O O . LEU A 1 171 ? -1.154 -2.666 -5.516 1.00 92.06 171 LEU A O 1
ATOM 1322 N N . ARG A 1 172 ? -3.021 -3.821 -5.075 1.00 92.62 172 ARG A N 1
ATOM 1323 C CA . ARG A 1 172 ? -3.895 -2.939 -5.856 1.00 92.62 172 ARG A CA 1
ATOM 1324 C C . ARG A 1 172 ? -4.595 -1.971 -4.922 1.00 92.62 172 ARG A C 1
ATOM 1326 O O . ARG A 1 172 ? -5.466 -2.367 -4.157 1.00 92.62 172 ARG A O 1
ATOM 1333 N N . GLY A 1 173 ? -4.179 -0.712 -4.984 1.00 91.81 173 GLY A N 1
ATOM 1334 C CA . GLY A 1 173 ? -4.751 0.335 -4.158 1.00 91.81 173 GLY A CA 1
ATOM 1335 C C . GLY A 1 173 ? -6.173 0.687 -4.596 1.00 91.81 173 GLY A C 1
ATOM 1336 O O . GLY A 1 173 ? -6.404 0.957 -5.774 1.00 91.81 173 GLY A O 1
ATOM 1337 N N . GLN A 1 174 ? -7.119 0.716 -3.662 1.00 93.56 174 GLN A N 1
ATOM 1338 C CA . GLN A 1 174 ? -8.492 1.149 -3.923 1.00 93.56 174 GLN A CA 1
ATOM 1339 C C . GLN A 1 174 ? -8.585 2.675 -3.772 1.00 93.56 174 GLN A C 1
ATOM 1341 O O . GLN A 1 174 ? -8.259 3.177 -2.698 1.00 93.56 174 GLN A O 1
ATOM 1346 N N . PRO A 1 175 ? -8.986 3.438 -4.805 1.00 94.75 175 PRO A N 1
ATOM 1347 C CA . PRO A 1 175 ? -9.085 4.892 -4.707 1.00 94.75 175 PRO A CA 1
ATOM 1348 C C . PRO A 1 175 ? -10.243 5.285 -3.782 1.00 94.75 175 PRO A C 1
ATOM 1350 O O . PRO A 1 175 ? -11.384 4.890 -4.017 1.00 94.75 175 PRO A O 1
ATOM 1353 N N . VAL A 1 176 ? -9.947 6.061 -2.741 1.00 94.50 176 VAL A N 1
ATOM 1354 C CA . VAL A 1 176 ? -10.904 6.424 -1.685 1.00 94.50 176 VAL A CA 1
ATOM 1355 C C . VAL A 1 176 ? -10.781 7.892 -1.292 1.00 94.50 176 VAL A C 1
ATOM 1357 O O . VAL A 1 176 ? -9.708 8.497 -1.410 1.00 94.50 176 VAL A O 1
ATOM 1360 N N . LYS A 1 177 ? -11.892 8.445 -0.804 1.00 95.44 177 LYS A N 1
ATOM 1361 C CA . LYS A 1 177 ? -11.998 9.778 -0.204 1.00 95.44 177 LYS A CA 1
ATOM 1362 C C . LYS A 1 177 ? -12.610 9.609 1.180 1.00 95.44 177 LYS A C 1
ATOM 1364 O O . LYS A 1 177 ? -13.694 9.043 1.297 1.00 95.44 177 LYS A O 1
ATOM 1369 N N . LEU A 1 178 ? -11.872 10.024 2.205 1.00 94.12 178 LEU A N 1
ATOM 1370 C CA . LEU A 1 178 ? -12.255 9.883 3.609 1.00 94.12 178 LEU A CA 1
ATOM 1371 C C . LEU A 1 178 ? -12.321 11.265 4.259 1.00 94.12 178 LEU A C 1
ATOM 1373 O O . LEU A 1 178 ? -11.460 12.114 4.008 1.00 94.12 178 LEU A O 1
ATOM 1377 N N . GLN A 1 179 ? -13.304 11.465 5.131 1.00 94.94 179 GLN A N 1
ATOM 1378 C CA . GLN A 1 179 ? -13.484 12.692 5.909 1.00 94.94 179 GLN A CA 1
ATOM 1379 C C . GLN A 1 179 ? -13.269 12.397 7.394 1.00 94.94 179 GLN A C 1
ATOM 1381 O O . GLN A 1 179 ? -13.732 11.377 7.902 1.00 94.94 179 GLN A O 1
ATOM 1386 N N . GLY A 1 180 ? -12.533 13.263 8.087 1.00 92.44 180 GLY A N 1
ATOM 1387 C CA . GLY A 1 180 ? -12.098 12.975 9.449 1.00 92.44 180 GLY A CA 1
ATOM 1388 C C . GLY A 1 180 ? -11.040 13.941 9.967 1.00 92.44 180 GLY A C 1
ATOM 1389 O O . GLY A 1 180 ? -10.880 15.050 9.461 1.00 92.44 180 GLY A O 1
ATOM 1390 N N . GLU A 1 181 ? -10.313 13.518 10.992 1.00 93.38 181 GLU A N 1
ATOM 1391 C CA . GLU A 1 181 ? -9.350 14.334 11.726 1.00 93.38 181 GLU A CA 1
ATOM 1392 C C . GLU A 1 181 ? -7.965 13.682 11.771 1.00 93.38 181 GLU A C 1
ATOM 1394 O O . GLU A 1 181 ? -7.817 12.468 11.939 1.00 93.38 181 GLU A O 1
ATOM 1399 N N . LEU A 1 182 ? -6.920 14.503 11.656 1.00 92.62 182 LEU A N 1
ATOM 1400 C CA . LEU A 1 182 ? -5.542 14.074 11.883 1.00 92.62 182 LEU A CA 1
ATOM 1401 C C . LEU A 1 182 ? -5.211 14.064 13.375 1.00 92.62 182 LEU A C 1
ATOM 1403 O O . LEU A 1 182 ? -4.799 15.071 13.940 1.00 92.62 182 LEU A O 1
ATOM 1407 N N . ILE A 1 183 ? -5.315 12.906 14.013 1.00 89.25 183 ILE A N 1
ATOM 1408 C CA . ILE A 1 183 ? -5.150 12.786 15.469 1.00 89.25 183 ILE A CA 1
ATOM 1409 C C . ILE A 1 183 ? -3.694 12.646 15.927 1.00 89.25 183 ILE A C 1
ATOM 1411 O O . ILE A 1 183 ? -3.388 12.790 17.111 1.00 89.25 183 ILE A O 1
ATOM 1415 N N . GLY A 1 184 ? -2.769 12.320 15.021 1.00 87.31 184 GLY A N 1
ATOM 1416 C CA . GLY A 1 184 ? -1.392 12.060 15.424 1.00 87.31 184 GLY A CA 1
ATOM 1417 C C . GLY A 1 184 ? -0.446 11.673 14.300 1.00 87.31 184 GLY A C 1
ATOM 1418 O O . GLY A 1 184 ? -0.787 11.664 13.120 1.00 87.31 184 GLY A O 1
ATOM 1419 N N . ARG A 1 185 ? 0.775 11.325 14.703 1.00 86.75 185 ARG A N 1
ATOM 1420 C CA . ARG A 1 185 ? 1.805 10.743 13.836 1.00 86.75 185 ARG A CA 1
ATOM 1421 C C . ARG A 1 185 ? 1.632 9.229 13.760 1.00 86.75 185 ARG A C 1
ATOM 1423 O O . ARG A 1 185 ? 1.179 8.618 14.731 1.00 86.75 185 ARG A O 1
ATOM 1430 N N . GLY A 1 186 ? 2.013 8.642 12.628 1.00 79.25 186 GLY A N 1
ATOM 1431 C CA . GLY A 1 186 ? 1.977 7.198 12.397 1.00 79.25 186 GLY A CA 1
ATOM 1432 C C . GLY A 1 186 ? 2.814 6.440 13.425 1.00 79.25 186 GLY A C 1
ATOM 1433 O O . GLY A 1 186 ? 2.284 5.605 14.154 1.00 79.25 186 GLY A O 1
ATOM 1434 N N . ASP A 1 187 ? 4.084 6.815 13.552 1.00 77.38 187 ASP A N 1
ATOM 1435 C CA . ASP A 1 187 ? 4.983 6.262 14.561 1.00 77.38 187 ASP A CA 1
ATOM 1436 C C . ASP A 1 187 ? 4.936 7.091 15.856 1.00 77.38 187 ASP A C 1
ATOM 1438 O O . ASP A 1 187 ? 5.101 8.319 15.854 1.00 77.38 187 ASP A O 1
ATOM 1442 N N . ALA A 1 188 ? 4.649 6.419 16.968 1.00 70.06 188 ALA A N 1
ATOM 1443 C CA . ALA A 1 188 ? 4.513 7.059 18.266 1.00 70.06 188 ALA A CA 1
ATOM 1444 C C . ALA A 1 188 ? 5.904 7.333 18.850 1.00 70.06 188 ALA A C 1
ATOM 1446 O O . ALA A 1 188 ? 6.662 6.418 19.136 1.00 70.06 188 ALA A O 1
ATOM 1447 N N . GLY A 1 189 ? 6.230 8.611 19.05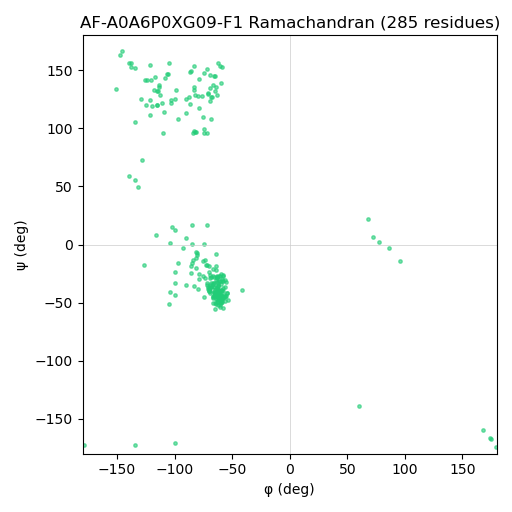2 1.00 68.38 189 GLY A N 1
ATOM 1448 C CA . GLY A 1 189 ? 7.525 9.034 19.598 1.00 68.38 189 GLY A CA 1
ATOM 1449 C C . GLY A 1 189 ? 8.556 9.429 18.538 1.00 68.38 189 GLY A C 1
ATOM 1450 O O . GLY A 1 189 ? 9.506 10.139 18.864 1.00 68.38 189 GLY A O 1
ATOM 1451 N N . TYR A 1 190 ? 8.344 9.100 17.259 1.00 80.81 190 TYR A N 1
ATOM 1452 C CA . TYR A 1 190 ? 9.219 9.580 16.190 1.00 80.81 190 TYR A CA 1
ATOM 1453 C C . TYR A 1 190 ? 8.836 11.001 15.740 1.00 80.81 190 TYR A C 1
ATOM 1455 O O . TYR A 1 190 ? 7.953 11.221 14.904 1.00 80.81 190 TYR A O 1
ATOM 1463 N N . ALA A 1 191 ? 9.543 11.995 16.285 1.00 77.44 191 ALA A N 1
ATOM 1464 C CA . ALA A 1 191 ? 9.310 13.423 16.035 1.00 77.44 191 ALA A CA 1
ATOM 1465 C C . ALA A 1 191 ? 9.551 13.878 14.580 1.00 77.44 191 ALA A C 1
ATOM 1467 O O . ALA A 1 191 ? 9.201 15.003 14.221 1.00 77.44 191 ALA A O 1
ATOM 1468 N N . PHE A 1 192 ? 10.103 13.011 13.728 1.00 84.25 192 PHE A N 1
ATOM 1469 C CA . PHE A 1 192 ? 10.346 13.282 12.309 1.00 84.25 192 PHE A CA 1
ATOM 1470 C C . PHE A 1 192 ? 9.530 12.374 11.380 1.00 84.25 192 PHE A C 1
ATOM 1472 O O . PHE A 1 192 ? 9.715 12.407 10.166 1.00 84.25 192 PHE A O 1
ATOM 1479 N N . GLY A 1 193 ? 8.596 11.592 11.933 1.00 85.56 193 GLY A N 1
ATOM 1480 C CA . GLY A 1 193 ? 7.714 10.739 11.143 1.00 85.56 193 GLY A CA 1
ATOM 1481 C C . GLY A 1 193 ? 6.813 11.562 10.228 1.00 85.56 193 GLY A C 1
ATOM 1482 O O . GLY A 1 193 ? 6.156 12.500 10.685 1.00 85.56 193 GLY A O 1
ATOM 1483 N N . SER A 1 194 ? 6.805 11.209 8.942 1.00 89.94 194 SER A N 1
ATOM 1484 C CA . SER A 1 194 ? 5.965 11.828 7.912 1.00 89.94 194 SER A CA 1
ATOM 1485 C C . SER A 1 194 ? 4.571 11.220 7.815 1.0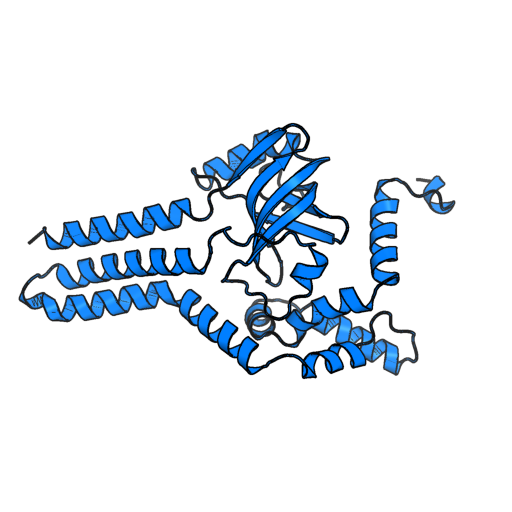0 89.94 194 SER A C 1
ATOM 1487 O O . SER A 1 194 ? 3.653 11.879 7.335 1.00 89.94 194 SER A O 1
ATOM 1489 N N . ASP A 1 195 ? 4.430 9.966 8.237 1.00 91.50 195 ASP A N 1
ATOM 1490 C CA . ASP A 1 195 ? 3.162 9.249 8.210 1.00 91.50 195 ASP A CA 1
ATOM 1491 C C . ASP A 1 195 ? 2.244 9.762 9.322 1.00 91.50 195 ASP A C 1
ATOM 1493 O O . ASP A 1 195 ? 2.696 10.177 10.396 1.00 91.50 195 ASP A O 1
ATOM 1497 N N . LEU A 1 196 ? 0.941 9.742 9.059 1.00 91.44 196 LEU A N 1
ATOM 1498 C CA . LEU A 1 196 ? -0.077 10.361 9.905 1.00 91.44 196 LEU A CA 1
ATOM 1499 C C . LEU A 1 196 ? -1.103 9.327 10.371 1.00 91.44 196 LEU A C 1
ATOM 1501 O O . LEU A 1 196 ? -1.331 8.320 9.705 1.00 91.44 196 LEU A O 1
ATOM 1505 N N . LYS A 1 197 ? -1.747 9.593 11.504 1.00 91.88 197 LYS A N 1
ATOM 1506 C CA . LYS A 1 197 ? -2.941 8.880 11.966 1.00 91.88 197 LYS A CA 1
ATOM 1507 C C . LYS A 1 197 ? -4.160 9.722 11.639 1.00 91.88 197 LYS A C 1
ATOM 1509 O O . LYS A 1 197 ? -4.231 10.880 12.049 1.00 91.88 197 LYS A O 1
ATOM 1514 N N . PHE A 1 198 ? -5.095 9.125 10.922 1.00 91.31 198 PHE A N 1
ATOM 1515 C CA . PHE A 1 198 ? -6.344 9.746 10.519 1.00 91.31 198 PHE A CA 1
ATOM 1516 C C . PHE A 1 198 ? -7.505 8.980 11.135 1.00 91.31 198 PHE A C 1
ATOM 1518 O O . PHE A 1 198 ? -7.522 7.750 11.093 1.00 91.31 198 PHE A O 1
ATOM 1525 N N . GLN A 1 199 ? -8.444 9.703 11.729 1.00 89.81 199 GLN A N 1
ATOM 1526 C CA . GLN A 1 199 ? -9.612 9.142 12.387 1.00 89.81 199 GLN A CA 1
ATOM 1527 C C . GLN A 1 199 ? -10.869 9.693 11.729 1.00 89.81 199 GLN A C 1
ATOM 1529 O O . GLN A 1 199 ? -11.045 10.906 11.658 1.00 89.81 199 GLN A O 1
ATOM 1534 N N . ASP A 1 200 ? -11.731 8.804 11.257 1.00 89.06 200 ASP A N 1
ATOM 1535 C CA . ASP A 1 200 ? -13.081 9.166 10.839 1.00 89.06 200 ASP A CA 1
ATOM 1536 C C . ASP A 1 200 ? -14.079 8.827 11.957 1.00 89.06 200 ASP A C 1
ATOM 1538 O O . ASP A 1 200 ? -13.700 8.485 13.081 1.00 89.06 200 ASP A O 1
ATOM 1542 N N . SER A 1 201 ? -15.378 8.915 11.666 1.00 84.94 201 SER A N 1
ATOM 1543 C CA . SER A 1 201 ? -16.394 8.562 12.662 1.00 84.94 201 SER A CA 1
ATOM 1544 C C . SER A 1 201 ? -16.340 7.080 13.070 1.00 84.94 201 SER A C 1
ATOM 1546 O O . SER A 1 201 ? -16.752 6.732 14.177 1.00 84.94 201 SER A O 1
ATOM 1548 N N . THR A 1 202 ? -15.852 6.206 12.189 1.00 83.12 202 THR A N 1
ATOM 1549 C CA . THR A 1 202 ? -15.955 4.745 12.264 1.00 83.12 202 THR A CA 1
ATOM 1550 C C . THR A 1 202 ? -14.705 4.054 12.805 1.00 83.12 202 THR A C 1
ATOM 1552 O O . THR A 1 202 ? -14.808 2.946 13.331 1.00 83.12 202 THR A O 1
ATOM 1555 N N . GLY A 1 203 ? -13.538 4.688 12.712 1.00 83.19 203 GLY A N 1
ATOM 1556 C CA . GLY A 1 203 ? -12.273 4.111 13.135 1.00 83.19 203 GLY A CA 1
ATOM 1557 C C . GLY A 1 203 ? -11.066 4.988 12.818 1.00 83.19 203 GLY A C 1
ATOM 1558 O O . GLY A 1 203 ? -11.174 6.166 12.492 1.00 83.19 203 GLY A O 1
ATOM 1559 N N . MET A 1 204 ? -9.881 4.393 12.941 1.00 88.44 204 MET A N 1
ATOM 1560 C CA . MET A 1 204 ? -8.597 5.046 12.693 1.00 88.44 204 MET A CA 1
ATOM 1561 C C . MET A 1 204 ? -7.801 4.259 11.653 1.00 88.44 204 MET A C 1
ATOM 1563 O O . MET A 1 204 ? -7.789 3.028 11.678 1.00 88.44 204 MET A O 1
ATOM 1567 N N . ILE A 1 205 ? -7.096 4.967 10.774 1.00 88.88 205 ILE A N 1
ATOM 1568 C CA . ILE A 1 205 ? -6.184 4.393 9.788 1.00 88.88 205 ILE A CA 1
ATOM 1569 C C . ILE A 1 205 ? -4.908 5.228 9.651 1.00 88.88 205 ILE A C 1
ATOM 1571 O O . ILE A 1 205 ? -4.878 6.427 9.937 1.00 88.88 205 ILE A O 1
ATOM 1575 N N . PHE A 1 206 ? -3.836 4.590 9.191 1.00 92.06 206 PHE A N 1
ATOM 1576 C CA . PHE A 1 206 ? -2.589 5.270 8.865 1.00 92.06 206 PHE A CA 1
ATOM 1577 C C . PHE A 1 206 ? -2.635 5.867 7.460 1.00 92.06 206 PHE A C 1
ATOM 1579 O O . PHE A 1 206 ? -3.022 5.198 6.501 1.00 92.06 206 PHE A O 1
ATOM 1586 N N . LEU A 1 207 ? -2.176 7.108 7.328 1.00 94.44 207 LEU A N 1
ATOM 1587 C CA . LEU A 1 207 ? -1.927 7.760 6.049 1.00 94.44 207 LEU A CA 1
ATOM 1588 C C . LEU A 1 207 ? -0.426 7.769 5.779 1.00 94.44 207 LEU A C 1
ATOM 1590 O O . LEU A 1 207 ? 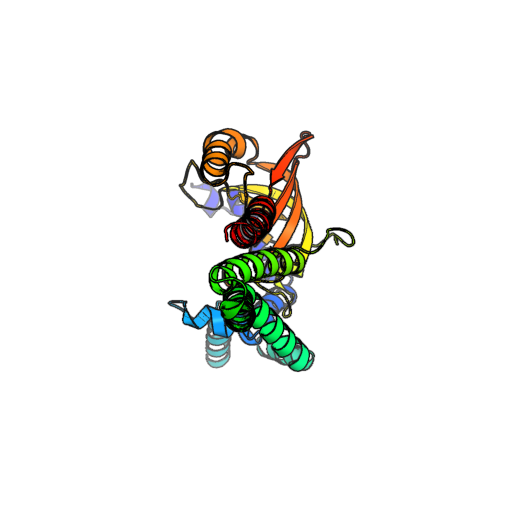0.345 8.342 6.555 1.00 94.44 207 LEU A O 1
ATOM 1594 N N . ARG A 1 208 ? -0.013 7.170 4.662 1.00 94.31 208 ARG A N 1
ATOM 1595 C CA . ARG A 1 208 ? 1.388 7.185 4.233 1.00 94.31 208 ARG A CA 1
ATOM 1596 C C . ARG A 1 208 ? 1.680 8.409 3.391 1.00 94.31 208 ARG A C 1
ATOM 1598 O O . ARG A 1 208 ? 1.019 8.645 2.372 1.00 94.31 208 ARG A O 1
ATOM 1605 N N . TYR A 1 209 ? 2.707 9.151 3.789 1.00 94.50 209 TYR A N 1
ATOM 1606 C CA . TYR A 1 209 ? 3.179 10.319 3.059 1.00 94.50 209 TYR A CA 1
ATOM 1607 C C . TYR A 1 209 ? 4.449 9.999 2.267 1.00 94.50 209 TYR A C 1
ATOM 1609 O O . TYR A 1 209 ? 5.476 9.598 2.809 1.00 94.50 209 TYR A O 1
ATOM 1617 N N . ALA A 1 210 ? 4.392 10.258 0.967 1.00 94.44 210 ALA A N 1
ATOM 1618 C CA . ALA A 1 210 ? 5.537 10.259 0.066 1.00 94.44 210 ALA A CA 1
ATOM 1619 C C . ALA A 1 210 ? 5.795 11.659 -0.511 1.00 94.44 210 ALA A C 1
ATOM 1621 O O . ALA A 1 210 ? 4.946 12.218 -1.216 1.00 94.44 210 ALA A O 1
ATOM 1622 N N . SER A 1 211 ? 6.978 12.209 -0.251 1.00 93.56 211 SER A N 1
ATOM 1623 C CA . SER A 1 211 ? 7.471 13.446 -0.857 1.00 93.56 211 SER A CA 1
ATOM 1624 C C . SER A 1 211 ? 8.097 13.204 -2.231 1.00 93.56 211 SER A C 1
ATOM 1626 O O . SER A 1 211 ? 8.673 12.149 -2.496 1.00 93.56 211 SER A O 1
ATOM 1628 N N . ARG A 1 212 ? 8.086 14.231 -3.093 1.00 92.81 212 ARG A N 1
ATOM 1629 C CA . ARG A 1 212 ? 8.842 14.216 -4.362 1.00 92.81 212 ARG A CA 1
ATOM 1630 C C . ARG A 1 212 ? 10.348 14.099 -4.122 1.00 92.81 212 ARG A C 1
ATOM 1632 O O . ARG A 1 212 ? 11.035 13.439 -4.888 1.00 92.81 212 ARG A O 1
ATOM 1639 N N . PHE A 1 213 ? 10.844 14.677 -3.027 1.00 90.69 213 PHE A N 1
ATOM 1640 C CA . PHE A 1 213 ? 12.262 14.645 -2.650 1.00 90.69 213 PHE A CA 1
ATOM 1641 C C . PHE A 1 213 ? 12.652 13.378 -1.866 1.00 90.69 213 PHE A C 1
ATOM 1643 O O . PHE A 1 213 ? 13.677 13.360 -1.186 1.00 90.69 213 PHE A O 1
ATOM 1650 N N . GLY A 1 214 ? 11.822 12.329 -1.911 1.00 89.94 214 GLY A N 1
ATOM 1651 C CA . GLY A 1 214 ? 12.103 11.051 -1.260 1.00 89.94 214 GLY A CA 1
ATOM 1652 C C . GLY A 1 214 ? 12.267 11.185 0.256 1.00 89.94 214 GLY A C 1
ATOM 1653 O O . GLY A 1 214 ? 11.534 11.933 0.908 1.00 89.94 214 GLY A O 1
ATOM 1654 N N . ALA A 1 215 ? 13.246 10.469 0.814 1.00 88.62 215 ALA A N 1
ATOM 1655 C CA . ALA A 1 215 ? 13.486 10.400 2.256 1.00 88.62 215 ALA A CA 1
ATOM 1656 C C . ALA A 1 215 ? 13.751 11.776 2.893 1.00 88.62 215 ALA A C 1
ATOM 1658 O O . ALA A 1 215 ? 13.203 12.072 3.954 1.00 88.62 215 ALA A O 1
ATOM 1659 N N . LEU A 1 216 ? 14.514 12.646 2.220 1.00 89.56 216 LEU A N 1
ATOM 1660 C CA . LEU A 1 216 ? 14.801 13.994 2.719 1.00 89.56 216 LEU A CA 1
ATOM 1661 C C . LEU A 1 216 ? 13.520 14.832 2.816 1.00 89.56 216 LEU A C 1
ATOM 1663 O O . LEU A 1 216 ? 13.269 15.496 3.819 1.00 89.56 216 LEU A O 1
ATOM 1667 N N . GLY A 1 217 ? 12.668 14.758 1.794 1.00 89.94 217 GLY A N 1
ATOM 1668 C CA . GLY A 1 217 ? 11.384 15.451 1.799 1.00 89.94 217 GLY A CA 1
ATOM 1669 C C . GLY A 1 217 ? 10.416 14.919 2.857 1.00 89.94 217 GLY A C 1
ATOM 1670 O O . GLY A 1 217 ? 9.692 15.709 3.462 1.00 89.94 217 GLY A O 1
ATOM 1671 N N . ASN A 1 218 ? 10.418 13.606 3.104 1.00 91.12 218 ASN A N 1
ATOM 1672 C CA . ASN A 1 218 ? 9.632 12.992 4.176 1.00 91.12 218 ASN A CA 1
ATOM 1673 C C . ASN A 1 218 ? 10.091 13.494 5.549 1.00 91.12 218 ASN A C 1
ATOM 1675 O O . ASN A 1 218 ? 9.264 13.936 6.344 1.00 91.12 218 ASN A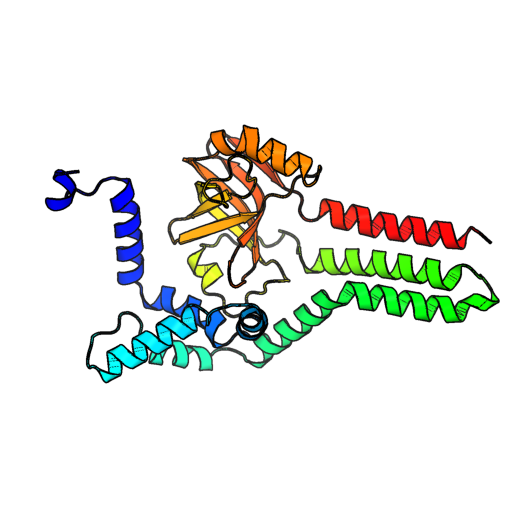 O 1
ATOM 1679 N N . PHE A 1 219 ? 11.403 13.517 5.786 1.00 90.38 219 PHE A N 1
ATOM 1680 C CA . PHE A 1 219 ? 11.986 14.026 7.023 1.00 90.38 219 PHE A CA 1
ATOM 1681 C C . PHE A 1 219 ? 11.620 15.498 7.274 1.00 90.38 219 PHE A C 1
ATOM 1683 O O . PHE A 1 219 ? 11.117 15.837 8.344 1.00 90.38 219 PHE A O 1
ATOM 1690 N N . LEU A 1 220 ? 11.792 16.373 6.275 1.00 89.81 220 LEU A N 1
ATOM 1691 C CA . LEU A 1 220 ? 11.459 17.800 6.395 1.00 89.81 220 LEU A CA 1
ATOM 1692 C C . LEU A 1 220 ? 9.960 18.031 6.639 1.00 89.81 220 LEU A C 1
ATOM 1694 O O . LEU A 1 220 ? 9.579 18.894 7.436 1.00 89.81 220 LEU A O 1
ATOM 1698 N N . PHE A 1 221 ? 9.103 17.249 5.977 1.00 90.56 221 PHE A N 1
ATOM 1699 C CA . PHE A 1 221 ? 7.661 17.291 6.207 1.00 90.56 221 PHE A CA 1
ATOM 1700 C C . PHE A 1 221 ? 7.315 16.885 7.646 1.00 90.56 221 PHE A C 1
ATOM 1702 O O . PHE A 1 221 ? 6.609 17.629 8.334 1.00 90.56 221 PHE A O 1
ATOM 1709 N N . GLY A 1 222 ? 7.865 15.760 8.112 1.00 87.38 222 GLY A N 1
ATOM 1710 C CA . GLY A 1 222 ? 7.677 15.240 9.466 1.00 87.38 222 GLY A CA 1
ATOM 1711 C C . GLY A 1 222 ? 8.203 16.167 10.561 1.00 87.38 222 GLY A C 1
ATOM 1712 O O . GLY A 1 222 ? 7.566 16.316 11.606 1.00 87.38 222 GLY A O 1
ATOM 1713 N N . MET A 1 223 ? 9.335 16.828 10.320 1.00 86.94 223 MET A N 1
ATOM 1714 C CA . MET A 1 223 ? 9.944 17.763 11.264 1.00 86.94 223 MET A CA 1
ATOM 1715 C C . MET A 1 223 ? 9.085 19.014 11.474 1.00 86.94 223 MET A C 1
ATOM 1717 O O . MET A 1 223 ? 8.817 19.397 12.610 1.00 86.94 223 MET A O 1
ATOM 1721 N N . GLY A 1 224 ? 8.662 19.659 10.382 1.00 83.75 224 GLY A N 1
ATOM 1722 C CA . GLY A 1 224 ? 8.058 20.993 10.449 1.00 83.75 224 GLY A CA 1
ATOM 1723 C C . GLY A 1 224 ? 6.543 21.019 10.273 1.00 83.75 224 GLY A C 1
ATOM 1724 O O . GLY A 1 224 ? 5.830 21.620 11.072 1.00 83.75 224 GLY A O 1
ATOM 1725 N N . LYS A 1 225 ? 6.028 20.389 9.212 1.00 84.31 225 LYS A N 1
ATOM 1726 C CA . LYS A 1 225 ? 4.637 20.592 8.769 1.00 84.31 225 LYS A CA 1
ATOM 1727 C C . LYS A 1 225 ? 3.636 19.743 9.537 1.00 84.31 225 LYS A C 1
ATOM 1729 O O . LYS A 1 225 ? 2.546 20.227 9.820 1.00 84.31 225 LYS A O 1
ATOM 1734 N N . VAL A 1 226 ? 4.006 18.516 9.907 1.00 86.12 226 VAL A N 1
ATOM 1735 C CA . VAL A 1 226 ? 3.090 17.575 10.573 1.00 86.12 226 VAL A CA 1
ATOM 1736 C C . VAL A 1 226 ? 2.511 18.152 11.861 1.00 86.12 226 VAL A C 1
ATOM 1738 O O . VAL A 1 226 ? 1.306 18.064 12.060 1.00 86.12 226 VAL A O 1
ATOM 1741 N N . LYS A 1 227 ? 3.328 18.808 12.696 1.00 85.19 227 LYS A N 1
ATOM 1742 C CA . LYS A 1 227 ? 2.881 19.371 13.982 1.00 85.19 227 LYS A CA 1
ATOM 1743 C C . LYS A 1 227 ? 1.705 20.343 13.828 1.00 85.19 227 LYS A C 1
ATOM 1745 O O . LYS A 1 227 ? 0.811 20.327 14.662 1.00 85.19 227 LYS A O 1
ATOM 1750 N N . ASN A 1 228 ? 1.690 21.133 12.754 1.00 86.81 228 ASN A N 1
ATOM 1751 C CA . ASN A 1 228 ? 0.649 22.132 12.494 1.00 86.81 228 ASN A CA 1
ATOM 1752 C C . ASN A 1 228 ? -0.624 21.534 11.878 1.00 86.81 228 ASN A C 1
ATOM 1754 O O . ASN A 1 228 ? -1.630 22.226 11.765 1.00 86.81 228 ASN A O 1
ATOM 1758 N N . LEU A 1 229 ? -0.566 20.279 11.431 1.00 87.88 229 LEU A N 1
ATOM 1759 C CA . LEU A 1 229 ? -1.694 19.558 10.844 1.00 87.88 229 LEU A CA 1
ATOM 1760 C C . LEU A 1 229 ? -2.400 18.666 11.872 1.00 87.88 229 LEU A C 1
ATOM 1762 O O . LEU A 1 229 ? -3.516 18.221 11.622 1.00 87.88 229 LEU A O 1
ATOM 1766 N N . LEU A 1 230 ? -1.771 18.385 13.015 1.00 89.12 230 LEU A N 1
ATOM 1767 C CA . LEU A 1 230 ? -2.398 17.595 14.072 1.00 89.12 230 LEU A CA 1
ATOM 1768 C C . LEU A 1 230 ? -3.583 18.356 14.681 1.00 89.12 230 LEU A C 1
ATOM 1770 O O . LEU A 1 230 ? -3.490 19.556 14.931 1.00 89.12 230 LEU A O 1
ATOM 1774 N N . GLY A 1 231 ? -4.685 17.649 14.910 1.00 87.75 231 GLY A N 1
ATOM 1775 C CA . GLY A 1 231 ? -5.965 18.202 15.352 1.00 87.75 231 GLY A CA 1
ATOM 1776 C C . GLY A 1 231 ? -6.765 18.890 14.242 1.00 87.75 231 GLY A C 1
ATOM 1777 O O . GLY A 1 231 ? -7.823 19.452 14.510 1.00 87.75 231 GLY A O 1
ATOM 1778 N N . SER A 1 232 ? -6.276 18.892 12.995 1.00 90.94 232 SER A N 1
ATOM 1779 C CA . SER A 1 232 ? -7.034 19.469 11.883 1.00 90.94 232 SER A CA 1
ATOM 1780 C C . SER A 1 232 ? -8.060 18.477 11.342 1.00 90.94 232 SER A C 1
ATOM 1782 O O . SER A 1 232 ? -7.734 17.332 11.014 1.00 90.94 232 SER A O 1
ATOM 1784 N N . GLN A 1 233 ? -9.305 18.941 11.229 1.00 93.19 233 GLN A N 1
ATOM 1785 C CA . GLN A 1 233 ? -10.345 18.250 10.478 1.00 93.19 233 GLN A CA 1
ATOM 1786 C C . GLN A 1 233 ? -10.161 18.519 8.991 1.00 93.19 233 GLN A C 1
ATOM 1788 O O . GLN A 1 233 ? -9.804 19.626 8.585 1.00 93.19 233 GLN A O 1
ATOM 1793 N N . GLY A 1 234 ? -10.409 17.515 8.167 1.00 93.31 234 GLY A N 1
ATOM 1794 C CA . GLY A 1 234 ? -10.228 17.642 6.740 1.00 93.31 234 GLY A CA 1
ATOM 1795 C C . GLY A 1 234 ? -10.595 16.391 5.973 1.00 93.31 234 GLY A C 1
ATOM 1796 O O . GLY A 1 234 ? -11.110 15.401 6.494 1.00 93.31 234 GLY A O 1
ATOM 1797 N N . GLU A 1 235 ? -10.287 16.463 4.694 1.00 95.12 235 GLU A N 1
ATOM 1798 C CA . GLU A 1 235 ? -10.536 15.410 3.735 1.00 95.12 235 GLU A CA 1
ATOM 1799 C C . GLU A 1 235 ? -9.219 14.863 3.204 1.00 95.12 235 GLU A C 1
ATOM 1801 O O . GLU A 1 235 ? -8.337 15.619 2.784 1.00 95.12 235 GLU A O 1
ATOM 1806 N N . THR A 1 236 ? -9.099 13.540 3.189 1.00 95.06 236 THR A N 1
ATOM 1807 C CA . THR A 1 236 ? -7.972 12.834 2.591 1.00 95.06 236 THR A CA 1
ATOM 1808 C C . THR A 1 236 ? -8.430 12.042 1.378 1.00 95.06 236 THR A C 1
ATOM 1810 O O . THR A 1 236 ? -9.468 11.385 1.379 1.00 95.06 236 THR A O 1
ATOM 1813 N N . THR A 1 237 ? -7.626 12.097 0.327 1.00 95.38 237 THR A N 1
ATOM 1814 C CA . THR A 1 237 ? -7.758 11.264 -0.866 1.00 95.38 237 THR A CA 1
ATOM 1815 C C . THR A 1 237 ? -6.519 10.400 -0.983 1.00 95.38 237 THR A C 1
ATOM 1817 O O . THR A 1 237 ? -5.409 10.842 -0.659 1.00 95.38 237 THR A O 1
ATOM 1820 N N . GLY A 1 238 ? -6.692 9.170 -1.446 1.00 95.25 238 GLY A N 1
ATOM 1821 C CA . GLY A 1 238 ? -5.572 8.262 -1.629 1.00 95.25 238 GLY A CA 1
ATOM 1822 C C . GLY A 1 238 ? -6.003 6.868 -2.034 1.00 95.25 238 GLY A C 1
ATOM 1823 O O . GLY A 1 238 ? -7.149 6.641 -2.424 1.00 95.25 238 GLY A O 1
ATOM 1824 N N . TRP A 1 239 ? -5.069 5.929 -1.937 1.00 95.75 239 TRP A N 1
ATOM 1825 C CA . TRP A 1 239 ? -5.332 4.526 -2.221 1.00 95.75 239 TRP A CA 1
ATOM 1826 C C . TRP A 1 239 ? -5.310 3.689 -0.948 1.00 95.75 239 TRP A C 1
ATOM 1828 O O . TRP A 1 239 ? -4.256 3.519 -0.337 1.00 95.75 239 TRP A O 1
ATOM 1838 N N . PHE A 1 240 ? -6.459 3.140 -0.565 1.00 95.38 240 PHE A N 1
ATOM 1839 C CA . PHE A 1 240 ? -6.565 2.180 0.525 1.00 95.38 240 PHE A CA 1
ATOM 1840 C C . PHE A 1 240 ? -5.922 0.848 0.137 1.00 95.38 240 PHE A C 1
ATOM 1842 O O . PHE A 1 240 ? -6.140 0.331 -0.964 1.00 95.38 240 PHE A O 1
ATOM 1849 N N . ARG A 1 241 ? -5.132 0.293 1.056 1.00 94.31 241 ARG A N 1
ATOM 1850 C CA . ARG A 1 241 ? -4.502 -1.019 0.928 1.00 94.31 241 ARG A CA 1
ATOM 1851 C C . ARG A 1 241 ? -4.779 -1.833 2.176 1.00 94.31 241 ARG A C 1
ATOM 1853 O O . ARG A 1 241 ? -4.432 -1.429 3.290 1.00 94.31 241 ARG A O 1
ATOM 1860 N N . ARG A 1 242 ? -5.348 -3.021 1.979 1.00 91.88 242 ARG A N 1
ATOM 1861 C CA . ARG A 1 242 ? -5.583 -3.963 3.073 1.00 91.88 242 ARG A CA 1
ATOM 1862 C C . ARG A 1 242 ? -4.373 -4.875 3.228 1.00 91.88 242 ARG A C 1
ATOM 1864 O O . ARG A 1 242 ? -4.069 -5.678 2.352 1.00 91.88 242 ARG A O 1
ATOM 1871 N N . SER A 1 243 ? -3.690 -4.729 4.356 1.00 87.50 243 SER A N 1
ATOM 1872 C CA . SER A 1 243 ? -2.645 -5.636 4.833 1.00 87.50 243 SER A CA 1
ATOM 1873 C C . SER A 1 243 ? -2.869 -5.919 6.326 1.00 87.50 243 SER A C 1
ATOM 1875 O O . SER A 1 243 ? -3.882 -5.479 6.881 1.00 87.50 243 SER A O 1
ATOM 1877 N N . ILE A 1 244 ? -1.933 -6.614 6.985 1.00 82.69 244 ILE A N 1
ATOM 1878 C CA . ILE A 1 244 ? -1.940 -6.804 8.448 1.00 82.69 244 ILE A CA 1
ATOM 1879 C C . ILE A 1 244 ? -2.018 -5.454 9.176 1.00 82.69 244 ILE A C 1
ATOM 1881 O O . ILE A 1 244 ? -2.792 -5.304 10.118 1.00 82.69 244 ILE A O 1
ATOM 1885 N N . ALA A 1 245 ? -1.270 -4.460 8.693 1.00 85.00 245 ALA A N 1
ATOM 1886 C CA . ALA A 1 245 ? -1.392 -3.069 9.105 1.00 85.00 245 ALA A CA 1
ATOM 1887 C C . ALA A 1 245 ? -1.994 -2.284 7.927 1.00 85.00 245 ALA A C 1
ATOM 1889 O O . ALA A 1 245 ? -1.271 -1.955 6.993 1.00 85.00 245 ALA A O 1
ATOM 1890 N N . PRO A 1 246 ? -3.311 -2.045 7.875 1.00 89.31 246 PRO A N 1
ATOM 1891 C CA . PRO A 1 246 ? -3.925 -1.316 6.769 1.00 89.31 246 PRO A CA 1
ATOM 1892 C C . PRO A 1 246 ? -3.446 0.139 6.737 1.00 89.31 246 PRO A C 1
ATOM 1894 O O . PRO A 1 246 ? -3.245 0.773 7.777 1.00 89.31 246 PRO A O 1
ATOM 1897 N N . TRP A 1 247 ? -3.302 0.687 5.535 1.00 92.94 247 TRP A N 1
ATOM 1898 C CA . TRP A 1 247 ? -2.966 2.094 5.351 1.00 92.94 247 TRP A CA 1
ATOM 1899 C C . TRP A 1 247 ? -3.608 2.654 4.087 1.00 92.94 247 TRP A C 1
ATOM 1901 O O . TRP A 1 247 ? -4.028 1.921 3.188 1.00 92.94 247 TRP A O 1
ATOM 1911 N N . VAL A 1 248 ? -3.650 3.978 4.012 1.00 95.50 248 VAL A N 1
ATOM 1912 C CA . VAL A 1 248 ? -3.999 4.719 2.804 1.00 95.50 248 VAL A CA 1
ATOM 1913 C C . VAL A 1 248 ? -2.746 5.417 2.302 1.00 95.50 248 VAL A C 1
ATOM 1915 O O . VAL A 1 248 ? -2.143 6.227 3.008 1.00 95.50 248 VAL A O 1
ATOM 1918 N N . ASP A 1 249 ? -2.354 5.122 1.068 1.00 95.88 249 ASP A N 1
ATOM 1919 C CA . ASP A 1 249 ? -1.340 5.903 0.368 1.00 95.88 249 ASP A CA 1
ATOM 1920 C C . ASP A 1 249 ? -1.963 7.244 -0.008 1.00 95.88 249 ASP A C 1
ATOM 1922 O O . ASP A 1 249 ? -2.680 7.364 -1.005 1.00 95.88 249 ASP A O 1
ATOM 1926 N N . MET A 1 250 ? -1.735 8.243 0.841 1.00 95.19 250 MET A N 1
ATOM 1927 C CA . MET A 1 250 ? -2.323 9.565 0.692 1.00 95.19 250 MET A CA 1
ATOM 1928 C C . MET A 1 250 ? -1.810 10.219 -0.587 1.00 95.19 250 MET A C 1
ATOM 1930 O O . MET A 1 250 ? -0.612 10.209 -0.852 1.00 95.19 250 MET A O 1
ATOM 1934 N N . THR A 1 251 ? -2.698 10.831 -1.361 1.00 94.75 251 THR A N 1
ATOM 1935 C CA . THR A 1 251 ? -2.340 11.708 -2.484 1.00 94.75 251 THR A CA 1
ATOM 1936 C C . THR A 1 251 ? -2.519 13.162 -2.147 1.00 94.75 251 THR A C 1
ATOM 1938 O O . THR A 1 251 ? -1.677 13.983 -2.510 1.00 94.75 251 THR A O 1
ATOM 1941 N N . GLN A 1 252 ? -3.599 13.480 -1.443 1.00 94.25 252 GLN A N 1
ATOM 1942 C CA . GLN A 1 252 ? -3.881 14.837 -1.029 1.00 94.25 252 GLN A CA 1
ATOM 1943 C C . GLN A 1 252 ? -4.684 14.831 0.263 1.00 94.25 252 GLN A C 1
ATOM 1945 O O . GLN A 1 252 ? -5.686 14.130 0.359 1.00 94.25 252 GLN A O 1
ATOM 1950 N N . PHE A 1 253 ? -4.268 15.668 1.205 1.00 94.75 253 PHE A N 1
ATOM 1951 C CA . PHE A 1 253 ? -5.048 16.051 2.372 1.00 94.75 253 PHE A CA 1
ATOM 1952 C C . PHE A 1 253 ? -5.388 17.537 2.287 1.00 94.75 253 PHE A C 1
ATOM 1954 O O . PHE A 1 253 ? -4.513 18.361 2.000 1.00 94.75 253 PHE A O 1
ATOM 1961 N N . THR A 1 254 ? -6.651 17.870 2.522 1.00 94.31 254 THR A N 1
ATOM 1962 C CA . THR A 1 254 ? -7.152 19.243 2.570 1.00 94.31 254 THR A CA 1
ATOM 1963 C C . THR A 1 254 ? -7.771 19.477 3.938 1.00 94.31 254 THR A C 1
ATOM 1965 O O . THR A 1 254 ? -8.807 18.899 4.255 1.00 94.31 254 THR A O 1
ATOM 1968 N N . SER A 1 255 ? -7.133 20.323 4.738 1.00 92.94 255 SER A N 1
ATOM 1969 C CA . SER A 1 255 ? -7.671 20.775 6.020 1.00 92.94 255 SER A CA 1
ATOM 1970 C C . SER A 1 255 ? -8.843 21.733 5.807 1.00 92.94 255 SER A C 1
ATOM 1972 O O . SER A 1 255 ? -8.850 22.506 4.843 1.00 92.94 255 SER A O 1
ATOM 1974 N N . SER A 1 256 ? -9.776 21.767 6.756 1.00 88.75 256 SER A N 1
ATOM 1975 C CA . SER A 1 256 ? -10.833 22.782 6.849 1.00 88.75 256 SER A CA 1
ATOM 1976 C C . SER A 1 256 ? -10.272 24.207 6.944 1.00 88.75 256 SER A C 1
ATOM 1978 O O . SER A 1 256 ? -10.890 25.150 6.459 1.00 88.75 256 SER A O 1
ATOM 1980 N N . SER A 1 257 ? -9.052 24.362 7.472 1.00 84.38 257 SER A N 1
ATOM 1981 C CA . SER A 1 257 ? -8.308 25.630 7.493 1.00 84.38 257 SER A CA 1
ATOM 1982 C C . SER A 1 257 ? -7.715 26.041 6.135 1.00 84.38 257 SER A C 1
ATOM 1984 O O . SER A 1 257 ? -7.037 27.062 6.039 1.00 84.38 257 SER A O 1
ATOM 1986 N N . GLY A 1 258 ? -7.926 25.247 5.081 1.00 85.00 258 GLY A N 1
ATOM 1987 C CA . GLY A 1 258 ? -7.451 25.518 3.723 1.00 85.00 258 GLY A CA 1
ATOM 1988 C C . GLY A 1 258 ? -6.025 25.040 3.432 1.00 85.00 258 GLY A C 1
ATOM 1989 O O . GLY A 1 258 ? -5.567 25.146 2.291 1.00 85.00 258 GLY A O 1
ATOM 1990 N N . THR A 1 259 ? -5.310 24.476 4.414 1.00 89.44 259 THR A N 1
ATOM 1991 C CA . THR A 1 259 ? -3.982 23.894 4.171 1.00 89.44 259 THR A CA 1
ATOM 1992 C C . THR A 1 259 ? -4.101 22.635 3.312 1.00 89.44 259 THR A C 1
ATOM 1994 O O . THR A 1 259 ? -4.859 21.713 3.612 1.00 89.44 259 THR A O 1
ATOM 1997 N N . LYS A 1 260 ? -3.339 22.596 2.214 1.00 92.38 260 LYS A N 1
ATOM 1998 C CA . LYS A 1 260 ? -3.289 21.456 1.291 1.00 92.38 260 LYS A CA 1
ATOM 1999 C C . LYS A 1 260 ? -1.928 20.783 1.349 1.00 92.38 260 LYS A C 1
ATOM 2001 O O . LYS A 1 260 ? -0.891 21.432 1.192 1.00 92.38 260 LYS A O 1
ATOM 2006 N N . VAL A 1 261 ? -1.934 19.471 1.536 1.00 92.75 261 VAL A N 1
ATOM 2007 C CA . VAL A 1 261 ? -0.738 18.631 1.557 1.00 92.75 261 VAL A CA 1
ATOM 2008 C C . VAL A 1 261 ? -0.849 17.608 0.449 1.00 92.75 261 VAL A C 1
ATOM 2010 O O . VAL A 1 261 ? -1.747 16.780 0.465 1.00 92.75 261 VAL A O 1
ATOM 2013 N N . ASN A 1 262 ? 0.097 17.642 -0.484 1.00 94.00 262 ASN A N 1
ATOM 2014 C CA . ASN A 1 262 ? 0.148 16.705 -1.599 1.00 94.00 262 ASN A CA 1
ATOM 2015 C C . ASN A 1 262 ? 1.263 15.682 -1.402 1.00 94.00 262 ASN A C 1
ATOM 2017 O O . ASN A 1 262 ? 2.344 16.014 -0.902 1.00 94.00 262 ASN A O 1
ATOM 2021 N N . SER A 1 263 ? 1.019 14.469 -1.878 1.00 93.50 263 SER A N 1
ATOM 2022 C CA . SER A 1 263 ? 1.940 13.346 -1.822 1.00 93.50 263 SER A CA 1
ATOM 2023 C C . SER A 1 263 ? 2.013 12.610 -3.167 1.00 93.50 263 SER A C 1
ATOM 2025 O O . SER A 1 263 ? 1.099 12.670 -3.989 1.00 93.50 263 SER A O 1
ATOM 2027 N N . TYR A 1 264 ? 3.162 11.983 -3.435 1.00 94.12 264 TYR A N 1
ATOM 2028 C CA . TYR A 1 264 ? 3.607 11.612 -4.778 1.00 94.12 264 TYR A CA 1
ATOM 2029 C C . TYR A 1 264 ? 4.139 10.178 -4.856 1.00 94.12 264 TYR A C 1
ATOM 2031 O O . TYR A 1 264 ? 5.242 9.943 -5.346 1.00 94.12 264 TYR A O 1
ATOM 2039 N N . HIS A 1 265 ? 3.332 9.204 -4.433 1.00 92.56 265 HIS A N 1
ATOM 2040 C CA . HIS A 1 265 ? 3.695 7.776 -4.446 1.00 92.56 265 HIS A CA 1
ATOM 2041 C C . HIS A 1 265 ? 4.127 7.242 -5.821 1.00 92.56 265 HIS A C 1
ATOM 2043 O O . HIS A 1 265 ? 4.999 6.386 -5.909 1.00 92.56 265 HIS A O 1
ATOM 2049 N N . ARG A 1 266 ? 3.567 7.785 -6.911 1.00 93.50 266 ARG A N 1
ATOM 2050 C CA . ARG A 1 266 ? 3.896 7.364 -8.285 1.00 93.50 266 ARG A CA 1
ATOM 2051 C C . ARG A 1 266 ? 5.181 7.987 -8.844 1.00 93.50 266 ARG A C 1
ATOM 2053 O O . ARG A 1 266 ? 5.712 7.483 -9.828 1.00 93.50 266 ARG A O 1
ATOM 2060 N N . PHE A 1 267 ? 5.653 9.101 -8.277 1.00 94.19 267 PHE A N 1
ATOM 2061 C CA . PHE A 1 267 ? 6.645 9.969 -8.926 1.00 94.19 267 PHE A CA 1
ATOM 2062 C C . PHE A 1 267 ? 7.963 9.246 -9.207 1.00 94.19 267 PHE A C 1
ATOM 2064 O O . PHE A 1 267 ? 8.388 9.178 -10.355 1.00 94.19 267 PHE A O 1
ATOM 2071 N N . TRP A 1 268 ? 8.565 8.640 -8.184 1.00 93.62 268 TRP A N 1
ATOM 2072 C CA . TRP A 1 268 ? 9.833 7.929 -8.344 1.00 93.62 268 TRP A CA 1
ATOM 2073 C C . TRP A 1 268 ? 9.709 6.684 -9.217 1.00 93.62 268 TRP A C 1
ATOM 2075 O O . TRP A 1 268 ? 10.619 6.394 -9.982 1.00 93.62 268 TRP A O 1
ATOM 2085 N N . SER A 1 269 ? 8.575 5.985 -9.180 1.00 93.50 269 SER A N 1
ATOM 2086 C CA . SER A 1 269 ? 8.349 4.847 -10.071 1.00 93.50 269 SER A CA 1
ATOM 2087 C C . SER A 1 269 ? 8.299 5.270 -11.540 1.00 93.50 269 SER A C 1
ATOM 2089 O O . SER A 1 269 ? 8.880 4.592 -12.382 1.00 93.50 269 SER A O 1
ATOM 2091 N N . PHE A 1 270 ? 7.679 6.414 -11.852 1.00 95.31 270 PHE A N 1
ATOM 2092 C CA . PHE A 1 270 ? 7.721 6.969 -13.206 1.00 95.31 270 PHE A CA 1
ATOM 2093 C C . PHE A 1 270 ? 9.127 7.414 -13.607 1.00 95.31 270 PHE A C 1
ATOM 2095 O O . PHE A 1 270 ? 9.546 7.089 -14.711 1.00 95.31 270 PHE A O 1
ATOM 2102 N N . VAL A 1 271 ? 9.859 8.097 -12.719 1.00 95.44 271 VAL A N 1
ATOM 2103 C CA . VAL A 1 271 ? 11.237 8.554 -12.981 1.00 95.44 271 VAL A CA 1
ATOM 2104 C C . VAL A 1 271 ? 12.183 7.375 -13.224 1.00 95.44 271 VAL A C 1
ATOM 2106 O O . VAL A 1 271 ? 12.923 7.381 -14.201 1.00 95.44 271 VAL A O 1
ATOM 2109 N N . PHE A 1 272 ? 12.150 6.344 -12.376 1.00 95.69 272 PHE A N 1
ATOM 2110 C CA . PHE A 1 272 ? 12.997 5.163 -12.550 1.00 95.69 272 PHE A CA 1
ATOM 2111 C C . PHE A 1 272 ? 12.574 4.320 -13.752 1.00 95.69 272 PHE A C 1
ATOM 2113 O O . PHE A 1 272 ? 13.433 3.842 -14.486 1.00 95.69 272 PHE A O 1
ATOM 2120 N N . GLY A 1 273 ? 11.267 4.163 -13.981 1.00 95.75 273 GLY A N 1
ATOM 2121 C CA . GLY A 1 273 ? 10.751 3.424 -15.130 1.00 95.75 273 GLY A CA 1
ATOM 2122 C C . GLY A 1 273 ? 11.141 4.070 -16.461 1.00 95.75 273 GLY A C 1
ATOM 2123 O O . GLY A 1 273 ? 11.687 3.395 -17.332 1.00 95.75 273 GLY A O 1
ATOM 2124 N N . SER A 1 274 ? 10.927 5.383 -16.607 1.00 96.56 274 SER A N 1
ATOM 2125 C CA . SER A 1 274 ? 11.312 6.114 -17.821 1.00 96.56 274 SER A CA 1
ATOM 2126 C C . SER A 1 274 ? 12.829 6.241 -17.962 1.00 96.56 274 SER A C 1
ATOM 2128 O O . SER A 1 274 ? 13.353 6.043 -19.056 1.00 96.56 274 SER A O 1
ATOM 2130 N N . GLY A 1 275 ? 13.544 6.496 -16.863 1.00 96.94 275 GLY A N 1
ATOM 2131 C CA . GLY A 1 275 ? 15.004 6.560 -16.842 1.00 96.94 275 GLY A CA 1
ATOM 2132 C C . GLY A 1 275 ? 15.644 5.252 -17.302 1.00 96.94 275 GLY A C 1
ATOM 2133 O O . GLY A 1 275 ? 16.530 5.279 -18.152 1.00 96.94 275 GLY A O 1
ATOM 2134 N N . ALA A 1 276 ? 15.145 4.107 -16.826 1.00 96.25 276 ALA A N 1
ATOM 2135 C CA . ALA A 1 276 ? 15.592 2.798 -17.294 1.00 96.25 276 ALA A CA 1
ATOM 2136 C C . ALA A 1 276 ? 15.357 2.631 -18.804 1.00 96.25 276 ALA A C 1
ATOM 2138 O O . ALA A 1 276 ? 16.275 2.253 -19.524 1.00 96.25 276 ALA A O 1
ATOM 2139 N N . MET A 1 277 ? 14.176 2.990 -19.319 1.00 95.50 277 MET A N 1
ATOM 2140 C CA . MET A 1 277 ? 13.914 2.911 -20.763 1.00 95.50 277 MET A CA 1
ATOM 2141 C C . MET A 1 277 ? 14.882 3.774 -21.585 1.00 95.50 277 MET A C 1
ATOM 2143 O O . MET A 1 277 ? 15.401 3.299 -22.592 1.00 95.50 277 MET A O 1
ATOM 2147 N N . VAL A 1 278 ? 15.167 5.006 -21.151 1.00 96.38 278 VAL A N 1
ATOM 2148 C CA . VAL A 1 278 ? 16.121 5.895 -21.837 1.00 96.38 278 VAL A CA 1
ATOM 2149 C C . VAL A 1 278 ? 17.534 5.313 -21.815 1.00 96.38 278 VAL A C 1
ATOM 2151 O O . VAL A 1 278 ? 18.179 5.259 -22.857 1.00 96.38 278 VAL A O 1
ATOM 2154 N N . VAL A 1 279 ? 18.004 4.830 -20.661 1.00 95.75 279 VAL A N 1
ATOM 2155 C CA . VAL A 1 279 ? 19.330 4.198 -20.540 1.00 95.75 279 VAL A CA 1
ATOM 2156 C C . VAL A 1 279 ? 19.431 2.966 -21.436 1.00 95.75 279 VAL A C 1
ATOM 2158 O O . VAL A 1 279 ? 20.417 2.806 -22.149 1.00 95.75 279 VAL A O 1
ATOM 2161 N N . GLY A 1 280 ? 18.402 2.122 -21.446 1.00 93.94 280 GLY A N 1
ATOM 2162 C CA . GLY A 1 280 ? 18.366 0.945 -22.305 1.00 93.94 280 GLY A CA 1
ATOM 2163 C C . GLY A 1 280 ? 18.402 1.298 -23.795 1.00 93.94 280 GLY A C 1
ATOM 2164 O O . GLY A 1 280 ? 19.137 0.668 -24.546 1.00 93.94 280 GLY A O 1
ATOM 2165 N N . LEU A 1 281 ? 17.690 2.348 -24.219 1.00 94.06 281 LEU A N 1
ATOM 2166 C CA . LEU A 1 281 ? 17.748 2.842 -25.600 1.00 94.06 281 LEU A CA 1
ATOM 2167 C C . LEU A 1 281 ? 19.128 3.409 -25.962 1.00 94.06 281 LEU A C 1
ATOM 2169 O O . LEU A 1 281 ? 19.627 3.130 -27.048 1.00 94.06 281 LEU A O 1
ATOM 2173 N N . LEU A 1 282 ? 19.768 4.157 -25.059 1.00 94.19 282 LEU A N 1
ATOM 2174 C CA . LEU A 1 282 ? 21.124 4.673 -25.280 1.00 94.19 282 LEU A CA 1
ATOM 2175 C C . LEU A 1 282 ? 22.141 3.537 -25.433 1.00 94.19 282 LEU A C 1
ATOM 2177 O O . LEU A 1 282 ? 22.996 3.602 -26.312 1.00 94.19 282 LEU A O 1
ATOM 2181 N N . LEU A 1 283 ? 22.018 2.464 -24.649 1.00 91.50 283 LEU A N 1
ATOM 2182 C CA . LEU A 1 283 ? 22.904 1.302 -24.758 1.00 91.50 283 LEU A CA 1
ATOM 2183 C C . LEU A 1 283 ? 22.795 0.582 -26.107 1.00 91.50 283 LEU A C 1
ATOM 2185 O O . LEU A 1 283 ? 23.788 0.020 -26.553 1.00 91.50 283 LEU A O 1
ATOM 2189 N N . LEU A 1 284 ? 21.641 0.637 -26.781 1.00 88.88 284 LEU A N 1
ATOM 2190 C CA . LEU A 1 284 ? 21.501 0.102 -28.143 1.00 88.88 284 LEU A CA 1
ATOM 2191 C C . LEU A 1 284 ? 22.253 0.932 -29.191 1.00 88.88 284 LEU A C 1
ATOM 2193 O O . LEU A 1 284 ? 22.573 0.413 -30.254 1.00 88.88 284 LEU A O 1
ATOM 2197 N N . THR A 1 285 ? 22.510 2.214 -28.915 1.00 87.38 285 THR A N 1
ATOM 2198 C CA . THR A 1 285 ? 23.253 3.099 -29.831 1.00 87.38 285 THR A CA 1
ATOM 2199 C C . THR A 1 285 ? 24.765 3.003 -29.661 1.00 87.38 285 THR A C 1
ATOM 2201 O O . THR A 1 285 ? 25.508 3.401 -30.554 1.00 87.38 285 THR A O 1
ATOM 2204 N N . VAL A 1 286 ? 25.219 2.468 -28.525 1.00 77.75 286 VAL A N 1
ATOM 2205 C CA . VAL A 1 286 ? 26.628 2.168 -28.278 1.00 77.75 286 VAL A CA 1
ATOM 2206 C C . VAL A 1 286 ? 26.914 0.806 -28.911 1.00 77.75 286 VAL A C 1
ATOM 2208 O O . VAL A 1 286 ? 26.554 -0.230 -28.349 1.00 77.75 286 VAL A O 1
ATOM 2211 N N . VAL A 1 287 ? 27.476 0.847 -30.121 1.00 60.06 287 VAL A N 1
ATOM 2212 C CA . VAL A 1 287 ? 27.954 -0.314 -30.892 1.00 60.06 287 VAL A CA 1
ATOM 2213 C C . VAL A 1 287 ? 29.329 -0.736 -30.395 1.00 60.06 287 VAL A C 1
ATOM 2215 O O . VAL A 1 287 ? 30.188 0.162 -30.247 1.00 60.06 287 VAL A O 1
#

Secondary structure (DSSP, 8-state):
-GGGGGT---HHHHHHHHHHHHHHH-HHHHHHHHHHHHH-HHHHHHHTT-SS--HHHHHHHHHHHHHHTTPPPSS-HHHHHHHGGGS-HHHHHHHHHHHHHHHSHHHHHHHHHHHHHHHTTTT-TTHHHHHHHHHHHHHHHHHHHHHS--GGG-EE--HHHHHT-TT--SSSPEEEEEEEEEEEESSSS-TT---EEEE-SS-EEEEEP--TTHHHHHHHIIIIIHHHHTT-EEEEEEEEE-SSS-EEEEEEEEETTS-EEE--TTHHHHHHHHHHHHHHHHHHH--

Nearest PDB structures (foldseek):
  6ka6-assembly2_C  TM=5.617E-01  e=7.318E-02  Plasmodium falciparum NF54
  6kcn-assembly2_C  TM=5.399E-01  e=1.085E-01  Plasmodium falciparum NF54
  6l3y-assembly1_A  TM=5.142E-01  e=1.285E-01  Plasmodium falciparum 3D7
  6kct-assembly2_C  TM=4.919E-01  e=8.664E-02  Plasmodium falciparum NF54
  6hcw-assembly1_B  TM=5.005E-01  e=1.437E-01  Cryptosporidium parvum Iowa II